Protein AF-A0A960G4D5-F1 (afdb_monomer_lite)

Structure (mmCIF, N/CA/C/O backbone):
data_AF-A0A960G4D5-F1
#
_entry.id   AF-A0A960G4D5-F1
#
loop_
_atom_site.group_PDB
_atom_site.id
_atom_site.type_symbol
_atom_site.label_atom_id
_atom_site.label_alt_id
_atom_site.label_comp_id
_atom_site.label_asym_id
_atom_site.label_entity_id
_atom_site.label_seq_id
_atom_site.pdbx_PDB_ins_code
_atom_site.Cartn_x
_atom_site.Cartn_y
_atom_site.Cartn_z
_atom_site.occupancy
_atom_site.B_iso_or_equiv
_atom_site.auth_seq_id
_atom_site.auth_comp_id
_atom_site.auth_asym_id
_atom_site.auth_atom_id
_atom_site.pdbx_PDB_model_num
ATOM 1 N N . PRO A 1 1 ? -50.491 -0.238 49.426 1.00 76.44 1 PRO A N 1
ATOM 2 C CA . PRO A 1 1 ? -50.002 1.082 48.944 1.00 76.44 1 PRO A CA 1
ATOM 3 C C . PRO A 1 1 ? -48.493 1.309 49.168 1.00 76.44 1 PRO A C 1
ATOM 5 O O . PRO A 1 1 ? -47.810 1.663 48.215 1.00 76.44 1 PRO A O 1
ATOM 8 N N . TRP A 1 2 ? -47.947 1.053 50.366 1.00 86.88 2 TRP A N 1
ATOM 9 C CA . TRP A 1 2 ? -46.533 1.333 50.686 1.00 86.88 2 TRP A CA 1
ATOM 10 C C . TRP A 1 2 ? -45.512 0.560 49.831 1.00 86.88 2 TRP A C 1
ATOM 12 O O . TRP A 1 2 ? -44.554 1.147 49.342 1.00 86.88 2 TRP A O 1
ATOM 22 N N . ALA A 1 3 ? -45.774 -0.721 49.548 1.00 84.50 3 ALA A N 1
ATOM 23 C CA . ALA A 1 3 ? -44.908 -1.553 48.702 1.00 84.50 3 ALA A CA 1
ATOM 24 C C . ALA A 1 3 ? -44.747 -1.026 47.260 1.00 84.50 3 ALA A C 1
ATOM 26 O O . ALA A 1 3 ? -43.713 -1.223 46.628 1.00 84.50 3 ALA A O 1
ATOM 27 N N . VAL A 1 4 ? -45.767 -0.345 46.727 1.00 89.19 4 VAL A N 1
ATOM 28 C CA . VAL A 1 4 ? -45.716 0.249 45.380 1.00 89.19 4 VAL A CA 1
ATOM 29 C C . VAL A 1 4 ? -44.836 1.499 45.386 1.00 89.19 4 VAL A C 1
ATOM 31 O O . VAL A 1 4 ? -44.035 1.686 44.474 1.00 89.19 4 VAL A O 1
ATOM 34 N N . VAL A 1 5 ? -44.943 2.320 46.436 1.00 89.00 5 VAL A N 1
ATOM 35 C CA . VAL A 1 5 ? -44.135 3.536 46.608 1.00 89.00 5 VAL A CA 1
ATOM 36 C C . VAL A 1 5 ? -42.659 3.178 46.753 1.00 89.00 5 VAL A C 1
ATOM 38 O O . VAL A 1 5 ? -41.827 3.715 46.025 1.00 89.00 5 VAL A O 1
ATOM 41 N N . THR A 1 6 ? -42.326 2.215 47.614 1.00 94.44 6 THR A N 1
ATOM 42 C CA . THR A 1 6 ? -40.935 1.777 47.800 1.00 94.44 6 THR A CA 1
ATOM 43 C C . THR A 1 6 ? -40.352 1.179 46.522 1.00 94.44 6 THR A C 1
ATOM 45 O O . THR A 1 6 ? -39.210 1.476 46.171 1.00 94.44 6 THR A O 1
ATOM 48 N N . ARG A 1 7 ? -41.144 0.413 45.760 1.00 94.44 7 ARG A N 1
ATOM 49 C CA . ARG A 1 7 ? -40.707 -0.130 44.469 1.00 94.44 7 ARG A CA 1
ATOM 50 C C . ARG A 1 7 ? -40.474 0.956 43.418 1.00 94.44 7 ARG A C 1
ATOM 52 O O . ARG A 1 7 ? -39.486 0.885 42.692 1.00 94.44 7 ARG A O 1
ATOM 59 N N . ALA A 1 8 ? -41.356 1.949 43.325 1.00 92.12 8 ALA A N 1
ATOM 60 C CA . ALA A 1 8 ? -41.212 3.052 42.375 1.00 92.12 8 ALA A CA 1
ATOM 61 C C . ALA A 1 8 ? -39.963 3.903 42.665 1.00 92.12 8 ALA A C 1
ATOM 63 O O . ALA A 1 8 ? -39.239 4.276 41.737 1.00 92.12 8 ALA A O 1
ATOM 64 N N . VAL A 1 9 ? -39.675 4.151 43.948 1.00 95.31 9 VAL A N 1
ATOM 65 C CA . VAL A 1 9 ? -38.452 4.838 44.389 1.00 95.31 9 VAL A CA 1
ATOM 66 C C . VAL A 1 9 ? -37.218 4.005 44.049 1.00 95.31 9 VAL A C 1
ATOM 68 O O . VAL A 1 9 ? -36.304 4.519 43.410 1.00 95.31 9 VAL A O 1
ATOM 71 N N . GLN A 1 10 ? -37.221 2.707 44.368 1.00 94.75 10 GLN A N 1
ATOM 72 C CA . GLN A 1 10 ? -36.112 1.804 44.049 1.00 94.75 10 GLN A CA 1
ATOM 73 C C . GLN A 1 10 ? -35.779 1.811 42.549 1.00 94.75 10 GLN A C 1
ATOM 75 O O . GLN A 1 10 ? -34.622 1.960 42.170 1.00 94.75 10 GLN A O 1
ATOM 80 N N . VAL A 1 11 ? -36.787 1.681 41.680 1.00 92.06 11 VAL A N 1
ATOM 81 C CA . VAL A 1 11 ? -36.590 1.693 40.218 1.00 92.06 11 VAL A CA 1
ATOM 82 C C . VAL A 1 11 ? -36.046 3.038 39.734 1.00 92.06 11 VAL A C 1
ATOM 84 O O . VAL A 1 11 ? -35.269 3.082 38.781 1.00 92.06 11 VAL A O 1
ATOM 87 N N . SER A 1 12 ? -36.443 4.133 40.381 1.00 93.62 12 SER A N 1
ATOM 88 C CA . SER A 1 12 ? -35.965 5.467 40.021 1.00 93.62 12 SER A CA 1
ATOM 89 C C . SER A 1 12 ? -34.501 5.668 40.401 1.00 93.62 12 SER A C 1
ATOM 91 O O . SER A 1 12 ? -33.747 6.129 39.551 1.00 93.62 12 SER A O 1
ATOM 93 N N . LEU A 1 13 ? -34.088 5.227 41.594 1.00 95.25 13 LEU A N 1
ATOM 94 C CA . LEU A 1 13 ? -32.690 5.281 42.040 1.00 95.25 13 LEU A CA 1
ATOM 95 C C . LEU A 1 13 ? -31.769 4.439 41.148 1.00 95.25 13 LEU A C 1
ATOM 97 O O . LEU A 1 13 ? -30.726 4.916 40.718 1.00 95.25 13 LEU A O 1
ATOM 101 N N . VAL A 1 14 ? -32.194 3.226 40.778 1.00 93.25 14 VAL A N 1
ATOM 102 C CA . VAL A 1 14 ? -31.430 2.370 39.849 1.00 93.25 14 VAL A CA 1
ATOM 103 C C . VAL A 1 14 ? -31.259 3.040 38.481 1.00 93.25 14 VAL A C 1
ATOM 105 O O . VAL A 1 14 ? -30.200 2.948 37.864 1.00 93.25 14 VAL A O 1
ATOM 108 N N . ALA A 1 15 ? -32.293 3.725 37.985 1.00 92.44 15 ALA A N 1
ATOM 109 C CA . ALA A 1 15 ? -32.204 4.451 36.721 1.00 92.44 15 ALA A CA 1
ATOM 110 C C . ALA A 1 15 ? -31.298 5.689 36.811 1.00 92.44 15 ALA A C 1
ATOM 112 O O . ALA A 1 15 ? -30.684 6.053 35.813 1.00 92.44 15 ALA A O 1
ATOM 113 N N . GLU A 1 16 ? -31.232 6.337 37.972 1.00 94.69 16 GLU A N 1
ATOM 114 C CA . GLU A 1 16 ? -30.384 7.503 38.221 1.00 94.69 16 GLU A CA 1
ATOM 115 C C . GLU A 1 16 ? -28.904 7.122 38.301 1.00 94.69 16 GLU A C 1
ATOM 117 O O . GLU A 1 16 ? -28.088 7.701 37.587 1.00 94.69 16 GLU A O 1
ATOM 122 N N . GLU A 1 17 ? -28.574 6.076 39.059 1.00 93.44 17 GLU A N 1
ATOM 123 C CA . GLU A 1 17 ? -27.217 5.523 39.127 1.00 93.44 17 GLU A CA 1
ATOM 124 C C . GLU A 1 17 ? -26.730 5.083 37.740 1.00 93.44 17 GLU A C 1
ATOM 126 O O . GLU A 1 17 ? -25.629 5.428 37.307 1.00 93.44 17 GLU A O 1
ATOM 131 N N . ARG A 1 18 ? -27.598 4.411 36.974 1.00 93.94 18 ARG A N 1
ATOM 132 C CA . ARG A 1 18 ? -27.278 3.989 35.608 1.00 93.94 18 ARG A CA 1
ATOM 133 C C . ARG A 1 18 ? -27.120 5.163 34.642 1.00 93.94 18 ARG A C 1
ATOM 135 O O . ARG A 1 18 ? -26.306 5.096 33.726 1.00 93.94 18 ARG A O 1
ATOM 142 N N . ALA A 1 19 ? -27.892 6.232 34.819 1.00 93.62 19 ALA A N 1
ATOM 143 C CA . ALA A 1 19 ? -27.770 7.444 34.015 1.00 93.62 19 ALA A CA 1
ATOM 144 C C . ALA A 1 19 ? -26.435 8.152 34.260 1.00 93.62 19 ALA A C 1
ATOM 146 O O . ALA A 1 19 ? -25.792 8.567 33.294 1.00 93.62 19 ALA A O 1
ATOM 147 N N . ALA A 1 20 ? -26.000 8.218 35.522 1.00 92.50 20 ALA A N 1
ATOM 148 C CA . ALA A 1 20 ? -24.695 8.745 35.899 1.00 92.50 20 ALA A CA 1
ATOM 149 C C . ALA A 1 20 ? -23.557 7.911 35.291 1.00 92.50 20 ALA A C 1
ATOM 151 O O . ALA A 1 20 ? -22.671 8.475 34.654 1.00 92.50 20 ALA A O 1
ATOM 152 N N . GLY A 1 21 ? -23.629 6.578 35.396 1.00 91.56 21 GLY A N 1
ATOM 153 C CA . GLY A 1 21 ? -22.640 5.677 34.796 1.00 91.56 21 GLY A CA 1
ATOM 154 C C . GLY A 1 21 ? -22.556 5.800 33.273 1.00 91.56 21 GLY A C 1
ATOM 155 O O . GLY A 1 21 ? -21.472 5.829 32.707 1.00 91.56 21 GLY A O 1
ATOM 156 N N . LEU A 1 22 ? -23.689 5.941 32.585 1.00 92.50 22 LEU A N 1
ATOM 157 C CA . LEU A 1 22 ? -23.743 6.052 31.121 1.00 92.50 22 LEU A CA 1
ATOM 158 C C . LEU A 1 22 ? -23.575 7.486 30.587 1.00 92.50 22 LEU A C 1
ATOM 160 O O . LEU A 1 22 ? -23.642 7.680 29.373 1.00 92.50 22 LEU A O 1
ATOM 164 N N . LEU A 1 23 ? -23.416 8.484 31.466 1.00 93.25 23 LEU A N 1
ATOM 165 C CA . LEU A 1 23 ? -23.382 9.914 31.127 1.00 93.25 23 LEU A CA 1
ATOM 166 C C . LEU A 1 23 ? -24.563 10.355 30.241 1.00 93.25 23 LEU A C 1
ATOM 168 O O . LEU A 1 23 ? -24.404 11.099 29.272 1.00 93.25 23 LEU A O 1
ATOM 172 N N . CYS A 1 24 ? -25.768 9.878 30.556 1.00 92.81 24 CYS A N 1
ATOM 173 C CA . CYS A 1 24 ? -26.981 10.189 29.799 1.00 92.81 24 CYS A CA 1
ATOM 174 C C . CYS A 1 24 ? -28.143 10.600 30.712 1.00 92.81 24 CYS A C 1
ATOM 176 O O . CYS A 1 24 ? -28.021 10.649 31.932 1.00 92.81 24 CYS A O 1
ATOM 178 N N . SER A 1 25 ? -29.296 10.924 30.121 1.00 94.81 25 SER A N 1
ATOM 179 C CA . SER A 1 25 ? -30.490 11.272 30.898 1.00 94.81 25 SER A CA 1
ATOM 180 C C . SER A 1 25 ? -31.120 10.047 31.576 1.00 94.81 25 SER A C 1
ATOM 182 O O . SER A 1 25 ? -31.092 8.933 31.047 1.00 94.81 25 SER A O 1
ATOM 184 N N . THR A 1 26 ? -31.799 10.254 32.707 1.00 93.94 26 THR A N 1
ATOM 185 C CA . THR A 1 26 ? -32.527 9.188 33.427 1.00 93.94 26 THR A CA 1
ATOM 186 C C . THR A 1 26 ? -33.608 8.521 32.572 1.00 93.94 26 THR A C 1
ATOM 188 O O . THR A 1 26 ? -33.825 7.313 32.664 1.00 93.94 26 THR A O 1
ATOM 191 N N . ALA A 1 27 ? -34.256 9.275 31.679 1.00 92.19 27 ALA A N 1
ATOM 192 C CA . ALA A 1 27 ? -35.225 8.744 30.722 1.00 92.19 27 ALA A CA 1
ATOM 193 C C . ALA A 1 27 ? -34.576 7.795 29.697 1.00 92.19 27 ALA A C 1
ATOM 195 O O . ALA A 1 27 ? -35.172 6.788 29.313 1.00 92.19 27 ALA A O 1
ATOM 196 N N . GLN A 1 28 ? -33.346 8.089 29.275 1.00 90.69 28 GLN A N 1
ATOM 197 C CA . GLN A 1 28 ? -32.584 7.261 28.343 1.00 90.69 28 GLN A CA 1
ATOM 198 C C . GLN A 1 28 ? -32.004 6.014 29.022 1.00 90.69 28 GLN A C 1
ATOM 200 O O . GLN A 1 28 ? -32.039 4.932 28.434 1.00 90.69 28 GLN A O 1
ATOM 205 N N . ALA A 1 29 ? -31.567 6.118 30.278 1.00 92.19 29 ALA A N 1
ATOM 206 C CA . ALA A 1 29 ? -31.080 4.982 31.066 1.00 92.19 29 ALA A CA 1
ATOM 207 C C . ALA A 1 29 ? -32.156 3.906 31.315 1.00 92.19 29 ALA A C 1
ATOM 209 O O . ALA A 1 29 ? -31.841 2.729 31.478 1.00 92.19 29 ALA A O 1
ATOM 210 N N . ARG A 1 30 ? -33.444 4.282 31.283 1.00 90.56 30 ARG A N 1
ATOM 211 C CA . ARG A 1 30 ? -34.577 3.345 31.413 1.00 90.56 30 ARG A CA 1
ATOM 212 C C . ARG A 1 30 ? -34.843 2.512 30.155 1.00 90.56 30 ARG A C 1
ATOM 214 O O . ARG A 1 30 ? -35.588 1.532 30.232 1.00 90.56 30 ARG A O 1
ATOM 221 N N . ARG A 1 31 ? -34.284 2.882 28.997 1.00 92.00 31 ARG A N 1
ATOM 222 C CA . ARG A 1 31 ? -34.522 2.170 27.733 1.00 92.00 31 ARG A CA 1
ATOM 223 C C . ARG A 1 31 ? -33.812 0.820 27.727 1.00 92.00 31 ARG A C 1
ATOM 225 O O . ARG A 1 31 ? -32.702 0.672 28.227 1.00 92.00 31 ARG A O 1
ATOM 232 N N . ARG A 1 32 ? -34.450 -0.174 27.104 1.00 87.12 32 ARG A N 1
ATOM 233 C CA . ARG A 1 32 ? -33.889 -1.528 26.980 1.00 87.12 32 ARG A CA 1
ATOM 234 C C . ARG A 1 32 ? -32.581 -1.537 26.181 1.00 87.12 32 ARG A C 1
ATOM 236 O O . ARG A 1 32 ? -31.676 -2.275 26.535 1.00 87.12 32 ARG A O 1
ATOM 243 N N . GLU A 1 33 ? -32.475 -0.669 25.179 1.00 88.31 33 GLU A N 1
ATOM 244 C CA . GLU A 1 33 ? -31.291 -0.488 24.321 1.00 88.31 33 GLU A CA 1
ATOM 245 C C . GLU A 1 33 ? -30.019 -0.111 25.093 1.00 88.31 33 GLU A C 1
ATOM 247 O O . GLU A 1 33 ? -28.909 -0.346 24.628 1.00 88.31 33 GLU A O 1
ATOM 252 N N . THR A 1 34 ? -30.167 0.513 26.260 1.00 84.62 34 THR A N 1
ATOM 253 C CA . THR A 1 34 ? -29.053 1.003 27.078 1.00 84.62 34 THR A CA 1
ATOM 254 C C . THR A 1 34 ? -28.656 0.013 28.171 1.00 84.62 34 THR A C 1
ATOM 256 O O . THR A 1 34 ? -27.657 0.238 28.848 1.00 84.62 34 THR A O 1
ATOM 259 N N . ARG A 1 35 ? -29.406 -1.086 28.351 1.00 81.94 35 ARG A N 1
ATOM 260 C CA . ARG A 1 35 ? -29.133 -2.074 29.407 1.00 81.94 35 ARG A CA 1
ATOM 261 C C . ARG A 1 35 ? -27.774 -2.740 29.244 1.00 81.94 35 ARG A C 1
ATOM 263 O O . ARG A 1 35 ? -27.050 -2.821 30.231 1.00 81.94 35 ARG A O 1
ATOM 270 N N . ASP A 1 36 ? -27.419 -3.113 28.019 1.00 87.31 36 ASP A N 1
ATOM 271 C CA . ASP A 1 36 ? -26.209 -3.891 27.729 1.00 87.31 36 ASP A CA 1
ATOM 272 C C . ASP A 1 36 ? -24.962 -3.012 27.513 1.00 87.31 36 ASP A C 1
ATOM 274 O O . ASP A 1 36 ? -23.883 -3.519 27.221 1.00 87.31 36 ASP A O 1
ATOM 278 N N . ARG A 1 37 ? -25.081 -1.683 27.649 1.00 85.12 37 ARG A N 1
ATOM 279 C CA . ARG A 1 37 ? -23.943 -0.761 27.515 1.00 85.12 37 ARG A CA 1
ATOM 280 C C . ARG A 1 37 ? -23.131 -0.710 28.808 1.00 85.12 37 ARG A C 1
ATOM 282 O O . ARG A 1 37 ? -23.695 -0.708 29.897 1.00 85.12 37 ARG A O 1
ATOM 289 N N . HIS A 1 38 ? -21.811 -0.640 28.697 1.00 85.44 38 HIS A N 1
ATOM 290 C CA . HIS A 1 38 ? -20.944 -0.420 29.853 1.00 85.44 38 HIS A CA 1
ATOM 291 C C . HIS A 1 38 ? -20.953 1.049 30.276 1.00 85.44 38 HIS A C 1
ATOM 293 O O . HIS A 1 38 ? -21.168 1.933 29.446 1.00 85.44 38 HIS A O 1
ATOM 299 N N . ASP A 1 39 ? -20.727 1.291 31.567 1.00 88.31 39 ASP A N 1
ATOM 300 C CA . ASP A 1 39 ? -20.586 2.646 32.092 1.00 88.31 39 ASP A CA 1
ATOM 301 C C . ASP A 1 39 ? -19.381 3.337 31.442 1.00 88.31 39 ASP A C 1
ATOM 303 O O . ASP A 1 39 ? -18.346 2.715 31.177 1.00 88.31 39 ASP A O 1
ATOM 307 N N . ALA A 1 40 ? -19.527 4.628 31.171 1.00 85.62 40 ALA A N 1
ATOM 308 C CA . ALA A 1 40 ? -18.467 5.457 30.644 1.00 85.62 40 ALA A CA 1
ATOM 309 C C . ALA A 1 40 ? -17.403 5.661 31.726 1.00 85.62 40 ALA A C 1
ATOM 311 O O . ALA A 1 40 ? -17.687 6.133 32.825 1.00 85.62 40 ALA A O 1
ATOM 312 N N . ARG A 1 41 ? -16.162 5.313 31.394 1.00 78.38 41 ARG A N 1
ATOM 313 C CA . ARG A 1 41 ? -14.986 5.538 32.237 1.00 78.38 41 ARG A CA 1
ATOM 314 C C . ARG A 1 41 ? -13.939 6.297 31.449 1.00 78.38 41 ARG A C 1
ATOM 316 O O . ARG A 1 41 ? -13.876 6.178 30.222 1.00 78.38 41 ARG A O 1
ATOM 323 N N . ARG A 1 42 ? -13.136 7.106 32.134 1.00 76.50 42 ARG A N 1
ATOM 324 C CA . ARG A 1 42 ? -12.132 7.945 31.473 1.00 76.50 42 ARG A CA 1
ATOM 325 C C . ARG A 1 42 ? -10.862 7.129 31.246 1.00 76.50 42 ARG A C 1
ATOM 327 O O . ARG A 1 42 ? -10.438 6.401 32.132 1.00 76.50 42 ARG A O 1
ATOM 334 N N . PHE A 1 43 ? -10.212 7.286 30.092 1.00 68.62 43 PHE A N 1
ATOM 335 C CA . PHE A 1 43 ? -8.966 6.557 29.800 1.00 68.62 43 PHE A CA 1
ATOM 336 C C . PHE A 1 43 ? -7.862 6.816 30.834 1.00 68.62 43 PHE A C 1
ATOM 338 O O . PHE A 1 43 ? -7.096 5.919 31.146 1.00 68.62 43 PHE A O 1
ATOM 345 N N . SER A 1 44 ? -7.829 8.017 31.416 1.00 68.50 44 SER A N 1
ATOM 346 C CA . SER A 1 44 ? -6.851 8.416 32.432 1.00 68.50 44 SER A CA 1
ATOM 347 C C . SER A 1 44 ? -7.098 7.838 33.831 1.00 68.50 44 SER A C 1
ATOM 349 O O . SER A 1 44 ? -6.324 8.130 34.733 1.00 68.50 44 SER A O 1
ATOM 351 N N . GLU A 1 45 ? -8.207 7.127 34.063 1.00 74.00 45 GLU A N 1
ATOM 352 C CA . GLU A 1 45 ? -8.490 6.495 35.366 1.00 74.00 45 GLU A CA 1
ATOM 353 C C . GLU A 1 45 ? -7.729 5.179 35.556 1.00 74.00 45 GLU A C 1
ATOM 355 O O . GLU A 1 45 ? -7.651 4.679 36.676 1.00 74.00 45 GLU A O 1
ATOM 360 N N . TYR A 1 46 ? -7.162 4.629 34.481 1.00 67.88 46 TYR A N 1
ATOM 361 C CA . TYR A 1 46 ? -6.351 3.421 34.522 1.00 67.88 46 TYR A CA 1
ATOM 362 C C . TYR A 1 46 ? -4.868 3.769 34.429 1.00 67.88 46 TYR A C 1
ATOM 364 O O . TYR A 1 46 ? -4.468 4.657 33.680 1.00 67.88 46 TYR A O 1
ATOM 372 N N . GLU A 1 47 ? -4.057 3.034 35.185 1.00 71.38 47 GLU A N 1
ATOM 373 C CA . GLU A 1 47 ? -2.594 3.054 35.065 1.00 71.38 47 GLU A CA 1
ATOM 374 C C . GLU A 1 47 ? -2.120 2.229 33.851 1.00 71.38 47 GLU A C 1
ATOM 376 O O . GLU A 1 47 ? -1.034 2.443 33.326 1.00 71.38 47 GLU A O 1
ATOM 381 N N . THR A 1 48 ? -2.967 1.308 33.379 1.00 71.12 48 THR A N 1
ATOM 382 C CA . THR A 1 48 ? -2.725 0.408 32.247 1.00 71.12 48 THR A CA 1
ATOM 383 C C . THR A 1 48 ? -3.114 1.052 30.913 1.00 71.12 48 THR A C 1
ATOM 385 O O . THR A 1 48 ? -4.157 1.704 30.818 1.00 71.12 48 THR A O 1
ATOM 388 N N . ASP A 1 49 ? -2.313 0.822 29.870 1.00 69.00 49 ASP A N 1
ATOM 389 C CA . ASP A 1 49 ? -2.575 1.324 28.518 1.00 69.00 49 ASP A CA 1
ATOM 390 C C . ASP A 1 49 ? -3.903 0.779 27.942 1.00 69.00 49 ASP A C 1
ATOM 392 O O . ASP A 1 49 ? -4.326 -0.355 28.194 1.00 69.00 49 ASP A O 1
ATOM 396 N N . VAL A 1 50 ? -4.577 1.599 27.133 1.00 69.50 50 VAL A N 1
ATOM 397 C CA . VAL A 1 50 ? -5.901 1.347 26.541 1.00 69.50 50 VAL A CA 1
ATOM 398 C C . VAL A 1 50 ? -5.906 0.077 25.687 1.00 69.50 50 VAL A C 1
ATOM 400 O O . VAL A 1 50 ? -6.911 -0.639 25.642 1.00 69.50 50 VAL A O 1
ATOM 403 N N . VAL A 1 51 ? -4.779 -0.225 25.039 1.00 70.62 51 VAL A N 1
ATOM 404 C CA . VAL A 1 51 ? -4.593 -1.434 24.222 1.00 70.62 51 VAL A CA 1
ATOM 405 C C . VAL A 1 51 ? -4.641 -2.724 25.044 1.00 70.62 51 VAL A C 1
ATOM 407 O O . VAL A 1 51 ? -5.097 -3.752 24.543 1.00 70.62 51 VAL A O 1
ATOM 410 N N . GLU A 1 52 ? -4.252 -2.696 26.318 1.00 73.44 52 GLU A N 1
ATOM 411 C CA . GLU A 1 52 ? -4.256 -3.889 27.173 1.00 73.44 52 GLU A CA 1
ATOM 412 C C . GLU A 1 52 ? -5.627 -4.146 27.819 1.00 73.44 52 GLU A C 1
ATOM 414 O O . GLU A 1 52 ? -5.993 -5.305 28.064 1.00 73.44 52 GLU A O 1
ATOM 419 N N .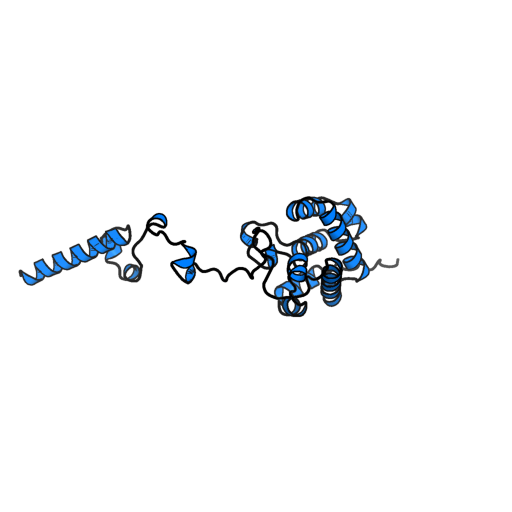 PHE A 1 53 ? -6.408 -3.078 28.023 1.00 72.00 53 PHE A N 1
ATOM 420 C CA . PHE A 1 53 ? -7.667 -3.068 28.773 1.00 72.00 53 PHE A CA 1
ATOM 421 C C . PHE A 1 53 ? -8.756 -3.986 28.199 1.00 72.00 53 PHE A C 1
ATOM 423 O O . PHE A 1 53 ? -9.422 -4.701 28.948 1.00 72.00 53 PHE A O 1
ATOM 430 N N . HIS A 1 54 ? -8.968 -3.979 26.878 1.00 72.00 54 HIS A N 1
ATOM 431 C CA . HIS A 1 54 ? -10.021 -4.782 26.254 1.00 72.00 54 HIS A CA 1
ATOM 432 C C . HIS A 1 54 ? -9.512 -5.479 24.991 1.00 72.00 54 HIS A C 1
ATOM 434 O O . HIS A 1 54 ? -8.856 -4.840 24.170 1.00 72.00 54 HIS A O 1
ATOM 440 N N . PRO A 1 55 ? -9.862 -6.758 24.761 1.00 74.00 55 PRO A N 1
ATOM 441 C CA . PRO A 1 55 ? -9.400 -7.504 23.591 1.00 74.00 55 PRO A CA 1
ATOM 442 C C . PRO A 1 55 ? -9.776 -6.858 22.250 1.00 74.00 55 PRO A C 1
ATOM 444 O O . PRO A 1 55 ? -9.070 -7.059 21.276 1.00 74.00 55 PRO A O 1
ATOM 447 N N . VAL A 1 56 ? -10.840 -6.049 22.190 1.00 75.00 56 VAL A N 1
ATOM 448 C CA . VAL A 1 56 ? -11.209 -5.287 20.972 1.00 75.00 56 VAL A CA 1
ATOM 449 C C . VAL A 1 56 ? -10.221 -4.155 20.662 1.00 75.00 56 VAL A C 1
ATOM 451 O O . VAL A 1 56 ? -10.080 -3.784 19.503 1.00 75.00 56 VAL A O 1
ATOM 454 N N . PHE A 1 57 ? -9.532 -3.611 21.670 1.00 67.62 57 PHE A N 1
ATOM 455 C CA . PHE A 1 57 ? -8.486 -2.601 21.472 1.00 67.62 57 PHE A CA 1
ATOM 456 C C . PHE A 1 57 ? -7.120 -3.217 21.174 1.00 67.62 57 PHE A C 1
ATOM 458 O O . PHE A 1 57 ? -6.217 -2.505 20.745 1.00 67.62 57 PHE A O 1
ATOM 465 N N . ARG A 1 58 ? -6.970 -4.535 21.350 1.00 75.31 58 ARG A N 1
ATOM 466 C CA . ARG A 1 58 ? -5.771 -5.248 20.923 1.00 75.31 58 ARG A CA 1
ATOM 467 C C . ARG A 1 58 ? -5.798 -5.344 19.409 1.00 75.31 58 ARG A C 1
ATOM 469 O O . ARG A 1 58 ? -6.459 -6.204 18.831 1.00 75.31 58 ARG A O 1
ATOM 476 N N . THR A 1 59 ? -5.066 -4.460 18.752 1.00 64.69 59 THR A N 1
ATOM 477 C CA . THR A 1 59 ? -4.614 -4.737 17.393 1.00 64.69 59 THR A CA 1
ATOM 478 C C . THR A 1 59 ? -3.718 -5.967 17.459 1.00 64.69 59 THR A C 1
ATOM 480 O O . THR A 1 59 ? -2.920 -6.084 18.391 1.00 64.69 59 THR A O 1
ATOM 483 N N . ALA A 1 60 ? -3.853 -6.895 16.505 1.00 61.50 60 ALA A N 1
ATOM 484 C CA . ALA A 1 60 ? -2.846 -7.939 16.341 1.00 61.50 60 ALA A CA 1
ATOM 485 C C . ALA A 1 60 ? -1.483 -7.244 16.345 1.00 61.50 60 ALA A C 1
ATOM 487 O O . ALA A 1 60 ? -1.333 -6.246 15.631 1.00 61.50 60 ALA A O 1
ATOM 488 N N . ALA A 1 61 ? -0.568 -7.695 17.211 1.00 54.78 61 ALA A N 1
ATOM 489 C CA . ALA A 1 61 ? 0.782 -7.157 17.254 1.00 54.78 61 ALA A CA 1
ATOM 490 C C . ALA A 1 61 ? 1.258 -7.061 15.805 1.00 54.78 61 ALA A C 1
ATOM 492 O O . ALA A 1 61 ? 1.179 -8.050 15.065 1.00 54.78 61 ALA A O 1
ATOM 493 N N . ALA A 1 62 ? 1.617 -5.848 15.368 1.00 52.09 62 ALA A N 1
ATOM 494 C CA . ALA A 1 62 ? 2.303 -5.709 14.097 1.00 52.09 62 ALA A CA 1
ATOM 495 C C . ALA A 1 62 ? 3.460 -6.711 14.162 1.00 52.09 62 ALA A C 1
ATOM 497 O O . ALA A 1 62 ? 4.124 -6.740 15.199 1.00 52.09 62 ALA A O 1
ATOM 498 N N . PRO A 1 63 ? 3.623 -7.593 13.160 1.00 46.88 63 PRO A N 1
ATOM 499 C CA . PRO A 1 63 ? 4.644 -8.625 13.235 1.00 46.88 63 PRO A CA 1
ATOM 500 C C . PRO A 1 63 ? 5.964 -7.950 13.600 1.00 46.88 63 PRO A C 1
ATOM 502 O O . PRO A 1 63 ? 6.307 -6.920 13.012 1.00 46.88 63 PRO A O 1
ATOM 505 N N . ASP A 1 64 ? 6.603 -8.471 14.649 1.00 46.03 64 ASP A N 1
ATOM 506 C CA . ASP A 1 64 ? 7.794 -7.894 15.260 1.00 46.03 64 ASP A CA 1
ATOM 507 C C . ASP A 1 64 ? 8.789 -7.503 14.157 1.00 46.03 64 ASP A C 1
ATOM 509 O O . ASP A 1 64 ? 9.232 -8.346 13.376 1.00 46.03 64 ASP A O 1
ATOM 513 N N . GLY A 1 65 ? 9.072 -6.202 14.038 1.00 51.97 65 GLY A N 1
ATOM 514 C CA . GLY A 1 65 ? 9.970 -5.664 13.009 1.00 51.97 65 GLY A CA 1
ATOM 515 C C . GLY A 1 65 ? 9.430 -4.501 12.180 1.00 51.97 65 GLY A C 1
ATOM 516 O O . GLY A 1 65 ? 10.097 -4.093 11.231 1.00 51.97 65 GLY A O 1
ATOM 517 N N . ILE A 1 66 ? 8.247 -3.966 12.501 1.00 53.84 66 ILE A N 1
ATOM 518 C CA . ILE A 1 66 ? 7.644 -2.886 11.707 1.00 53.84 66 ILE A CA 1
ATOM 519 C C . ILE A 1 66 ? 7.347 -1.585 12.498 1.00 53.84 66 ILE A C 1
ATOM 521 O O . ILE A 1 66 ? 6.752 -0.633 11.991 1.00 53.84 66 ILE A O 1
ATOM 525 N N . GLY A 1 67 ? 7.793 -1.501 13.750 1.00 44.69 67 GLY A N 1
ATOM 526 C CA . GLY A 1 67 ? 7.860 -0.229 14.474 1.00 44.69 67 GLY A CA 1
ATOM 527 C C . GLY A 1 67 ? 9.120 0.556 14.100 1.00 44.69 67 GLY A C 1
ATOM 528 O O . GLY A 1 67 ? 10.145 -0.045 13.803 1.00 44.69 67 GLY A O 1
ATOM 529 N N . ASP A 1 68 ? 9.064 1.889 14.180 1.00 52.38 68 ASP A N 1
ATOM 530 C CA . ASP A 1 68 ? 10.238 2.789 14.162 1.00 52.38 68 ASP A CA 1
ATOM 531 C C . ASP A 1 68 ? 11.131 2.624 15.424 1.00 52.38 68 ASP A C 1
ATOM 533 O O . ASP A 1 68 ? 11.979 3.474 15.702 1.00 52.38 68 ASP A O 1
ATOM 537 N N . ASP A 1 69 ? 10.939 1.558 16.206 1.00 46.38 69 ASP A N 1
ATOM 538 C CA . ASP A 1 69 ? 11.806 1.220 17.327 1.00 46.38 69 ASP A CA 1
ATOM 539 C C . ASP A 1 69 ? 13.092 0.596 16.786 1.00 46.38 69 ASP A C 1
ATOM 541 O O . ASP A 1 69 ? 13.068 -0.275 15.912 1.00 46.38 69 ASP A O 1
ATOM 545 N N . GLU A 1 70 ? 14.225 1.092 17.290 1.00 45.31 70 GLU A N 1
ATOM 546 C CA . GLU A 1 70 ? 15.562 0.570 17.015 1.00 45.31 70 GLU A CA 1
ATOM 547 C C . GLU A 1 70 ? 15.559 -0.961 16.940 1.00 45.31 70 GLU A C 1
ATOM 549 O O . GLU A 1 70 ? 14.907 -1.609 17.764 1.00 45.31 70 GLU A O 1
ATOM 554 N N . PRO A 1 71 ? 16.295 -1.563 15.988 1.00 40.78 71 PRO A N 1
ATOM 555 C CA . PRO A 1 71 ? 16.281 -3.001 15.824 1.00 40.78 71 PRO A CA 1
ATOM 556 C C . PRO A 1 71 ? 16.825 -3.641 17.101 1.00 40.78 71 PRO A C 1
ATOM 558 O O . PRO A 1 71 ? 18.034 -3.659 17.342 1.00 40.78 71 PRO A O 1
ATOM 561 N N . ALA A 1 72 ? 15.921 -4.191 17.910 1.00 39.66 72 ALA A N 1
ATOM 562 C CA . ALA A 1 72 ? 16.257 -5.188 18.902 1.00 39.66 72 ALA A CA 1
ATOM 563 C C . ALA A 1 72 ? 16.778 -6.400 18.125 1.00 39.66 72 ALA A C 1
ATOM 565 O O . ALA A 1 72 ? 16.027 -7.226 17.605 1.00 39.66 72 ALA A O 1
ATOM 566 N N . ALA A 1 73 ? 18.098 -6.441 17.973 1.00 47.25 73 ALA A N 1
ATOM 567 C CA . ALA A 1 73 ? 18.818 -7.625 17.565 1.00 47.25 73 ALA A CA 1
ATOM 568 C C . ALA A 1 73 ? 18.548 -8.714 18.610 1.00 47.25 73 ALA A C 1
ATOM 570 O O . ALA A 1 73 ? 19.106 -8.666 19.700 1.00 47.25 73 ALA A O 1
ATOM 571 N N . ASP A 1 74 ? 17.607 -9.607 18.301 1.00 42.97 74 ASP A N 1
ATOM 572 C CA . ASP A 1 74 ? 17.688 -11.064 18.481 1.00 42.97 74 ASP A CA 1
ATOM 573 C C . ASP A 1 74 ? 16.319 -11.681 18.797 1.00 42.97 74 ASP A C 1
ATOM 575 O O . ASP A 1 74 ? 15.831 -11.586 19.919 1.00 42.97 74 ASP A O 1
ATOM 579 N N . ALA A 1 75 ? 15.754 -12.407 17.822 1.00 40.75 75 ALA A N 1
ATOM 580 C CA . ALA A 1 75 ? 15.104 -13.709 18.028 1.00 40.75 75 ALA A CA 1
ATOM 581 C C . ALA A 1 75 ? 14.625 -14.300 16.686 1.00 40.75 75 ALA A C 1
ATOM 583 O O . ALA A 1 75 ? 13.497 -14.088 16.254 1.00 40.75 75 ALA A O 1
ATOM 584 N N . GLY A 1 76 ? 15.483 -15.098 16.046 1.00 35.53 76 GLY A N 1
ATOM 585 C CA . GLY A 1 76 ? 15.114 -15.963 14.921 1.00 35.53 76 GLY A CA 1
ATOM 586 C C . GLY A 1 76 ? 15.935 -15.671 13.674 1.00 35.53 76 GLY A C 1
ATOM 587 O O . GLY A 1 76 ? 15.663 -14.719 12.955 1.00 35.53 76 GLY A O 1
ATOM 588 N N . GLY A 1 77 ? 16.939 -16.511 13.411 1.00 39.28 77 GLY A N 1
ATOM 589 C CA . GLY A 1 77 ? 17.841 -16.428 12.260 1.00 39.28 77 GLY A CA 1
ATOM 590 C C . GLY A 1 77 ? 17.161 -16.688 10.913 1.00 39.28 77 GLY A C 1
ATOM 591 O O . GLY A 1 77 ? 17.539 -17.609 10.192 1.00 39.28 77 GLY A O 1
ATOM 592 N N . SER A 1 78 ? 16.178 -15.868 10.549 1.00 48.91 78 SER A N 1
ATOM 593 C CA . SER A 1 78 ? 15.819 -15.656 9.157 1.00 48.91 78 SER A CA 1
ATOM 594 C C . SER A 1 78 ? 16.929 -14.799 8.566 1.00 48.91 78 SER A C 1
ATOM 596 O O . SER A 1 78 ? 17.118 -13.652 8.964 1.00 48.91 78 SER A O 1
ATOM 598 N N . ARG A 1 79 ? 17.745 -15.395 7.692 1.00 49.81 79 ARG A N 1
ATOM 599 C CA . ARG A 1 79 ? 18.812 -14.716 6.950 1.00 49.81 79 ARG A CA 1
ATOM 600 C C . ARG A 1 79 ? 18.255 -13.388 6.431 1.00 49.81 79 ARG A C 1
ATOM 602 O O . ARG A 1 79 ? 17.388 -13.427 5.559 1.00 49.81 79 ARG A O 1
ATOM 609 N N . LEU A 1 80 ? 18.706 -12.256 6.992 1.00 53.94 80 LEU A N 1
ATOM 610 C CA . LEU A 1 80 ? 18.297 -10.928 6.528 1.00 53.94 80 LEU A CA 1
ATOM 611 C C . LEU A 1 80 ? 18.475 -10.930 5.014 1.00 53.94 80 LEU A C 1
ATOM 613 O O . LEU A 1 80 ? 19.582 -11.148 4.512 1.00 53.94 80 LEU A O 1
ATOM 617 N N . THR A 1 81 ? 17.358 -10.840 4.297 1.00 69.75 81 THR A N 1
ATOM 618 C CA . THR A 1 81 ? 17.386 -10.964 2.844 1.00 69.75 81 THR A CA 1
ATOM 619 C C . THR A 1 81 ? 18.121 -9.728 2.347 1.00 69.75 81 THR A C 1
ATOM 621 O O . THR A 1 81 ? 17.796 -8.611 2.751 1.00 69.75 81 THR A O 1
ATOM 624 N N . THR A 1 82 ? 19.175 -9.913 1.552 1.00 84.69 82 THR A N 1
ATOM 625 C CA . THR A 1 82 ? 19.919 -8.761 1.032 1.00 84.69 82 THR A CA 1
ATOM 626 C C . THR A 1 82 ? 18.998 -7.928 0.142 1.00 84.69 82 THR A C 1
ATOM 628 O O . THR A 1 82 ? 18.034 -8.441 -0.427 1.00 84.69 82 THR A O 1
ATOM 631 N N . VAL A 1 83 ? 19.286 -6.632 -0.002 1.00 85.75 83 VAL A N 1
ATOM 632 C CA . VAL A 1 83 ? 18.483 -5.742 -0.859 1.00 85.75 83 VAL A CA 1
ATOM 633 C C . VAL A 1 83 ? 18.409 -6.265 -2.296 1.00 85.75 83 VAL A C 1
ATOM 635 O O . VAL A 1 83 ? 17.345 -6.197 -2.902 1.00 85.75 83 VAL A O 1
ATOM 638 N N . ALA A 1 84 ? 19.500 -6.848 -2.800 1.00 86.88 84 ALA A N 1
ATOM 639 C CA . ALA A 1 84 ? 19.538 -7.484 -4.114 1.00 86.88 84 ALA A CA 1
ATOM 640 C C . ALA A 1 84 ? 18.571 -8.675 -4.198 1.00 86.88 84 ALA A C 1
ATOM 642 O O . ALA A 1 84 ? 17.720 -8.707 -5.075 1.00 86.88 84 ALA A O 1
ATOM 643 N N . GLU A 1 85 ? 18.604 -9.593 -3.228 1.00 89.44 85 GLU A N 1
ATOM 644 C CA . GLU A 1 85 ? 17.682 -10.737 -3.214 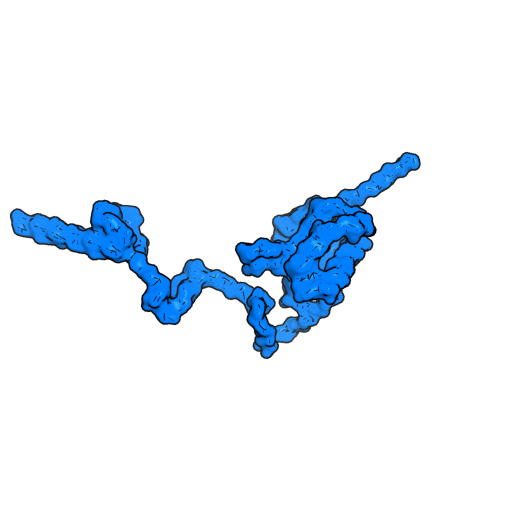1.00 89.44 85 GLU A CA 1
ATOM 645 C C . GLU A 1 85 ? 16.209 -10.313 -3.076 1.00 89.44 85 GLU A C 1
ATOM 647 O O . GLU A 1 85 ? 15.320 -10.947 -3.646 1.00 89.44 85 GLU A O 1
ATOM 652 N N . ALA A 1 86 ? 15.929 -9.251 -2.317 1.00 91.31 86 ALA A N 1
ATOM 653 C CA . ALA A 1 86 ? 14.581 -8.700 -2.197 1.00 91.31 86 ALA A CA 1
ATOM 654 C C . ALA A 1 86 ? 14.113 -8.055 -3.513 1.00 91.31 86 ALA A C 1
ATOM 656 O O . ALA A 1 86 ? 12.959 -8.241 -3.903 1.00 91.31 86 ALA A O 1
ATOM 657 N N . ALA A 1 87 ? 15.005 -7.347 -4.213 1.00 91.69 87 ALA A N 1
ATOM 658 C CA . ALA A 1 87 ? 14.742 -6.797 -5.538 1.00 91.69 87 ALA A CA 1
ATOM 659 C C . ALA A 1 87 ? 14.510 -7.909 -6.574 1.00 91.69 87 ALA A C 1
ATOM 661 O O . ALA A 1 87 ? 13.526 -7.844 -7.304 1.00 91.69 87 ALA A O 1
ATOM 662 N N . ASP A 1 88 ? 15.311 -8.976 -6.571 1.00 92.69 88 ASP A N 1
ATOM 663 C CA . ASP A 1 88 ? 15.138 -10.121 -7.476 1.00 92.69 88 ASP A CA 1
ATOM 664 C C . ASP A 1 88 ? 13.786 -10.818 -7.265 1.00 92.69 88 ASP A C 1
ATOM 666 O O . ASP A 1 88 ? 13.085 -11.152 -8.222 1.00 92.69 88 ASP A O 1
ATOM 670 N N . ARG A 1 89 ? 13.366 -11.003 -6.005 1.00 92.75 89 ARG A N 1
ATOM 671 C CA . ARG A 1 89 ? 12.039 -11.561 -5.676 1.00 92.75 89 ARG A CA 1
ATOM 672 C C . ARG A 1 89 ? 10.903 -10.655 -6.132 1.00 92.75 89 ARG A C 1
ATOM 674 O O . ARG A 1 89 ? 9.879 -11.150 -6.603 1.00 92.75 89 ARG A O 1
ATOM 681 N N . LEU A 1 90 ? 11.080 -9.345 -5.989 1.00 94.06 90 LEU A N 1
ATOM 682 C CA . LEU A 1 90 ? 10.132 -8.352 -6.472 1.00 94.06 90 LEU A CA 1
ATOM 683 C C . LEU A 1 90 ? 10.028 -8.407 -8.003 1.00 94.06 90 LEU A C 1
ATOM 685 O O . LEU A 1 90 ? 8.920 -8.471 -8.527 1.00 94.06 90 LEU A O 1
ATOM 689 N N . ILE A 1 91 ? 11.158 -8.459 -8.712 1.00 94.19 91 ILE A N 1
ATOM 690 C CA . ILE A 1 91 ? 11.196 -8.588 -10.173 1.00 94.19 91 ILE A CA 1
ATOM 691 C C . ILE A 1 91 ? 10.476 -9.870 -10.602 1.00 94.19 91 ILE A C 1
ATOM 693 O O . ILE A 1 91 ? 9.547 -9.810 -11.408 1.00 94.19 91 ILE A O 1
ATOM 697 N N . ALA A 1 92 ? 10.812 -11.008 -9.989 1.00 93.62 92 ALA A N 1
ATOM 698 C CA . ALA A 1 92 ? 10.181 -12.293 -10.279 1.00 93.62 92 ALA A CA 1
ATOM 699 C C . ALA A 1 92 ? 8.654 -12.268 -10.077 1.00 93.62 92 ALA A C 1
ATOM 701 O O . ALA A 1 92 ? 7.921 -12.825 -10.895 1.00 93.62 92 ALA A O 1
ATOM 702 N N . LEU A 1 93 ? 8.163 -11.597 -9.026 1.00 93.44 93 LEU A N 1
ATOM 703 C CA . LEU A 1 93 ? 6.728 -11.431 -8.773 1.00 93.44 93 LEU A CA 1
ATOM 704 C C . LEU A 1 93 ? 6.042 -10.647 -9.901 1.00 93.44 93 LEU A C 1
ATOM 706 O O . LEU A 1 93 ? 5.030 -11.094 -10.433 1.00 93.44 93 LEU A O 1
ATOM 710 N N . PHE A 1 94 ? 6.580 -9.488 -10.280 1.00 93.31 94 PHE A N 1
ATOM 711 C CA . PHE A 1 94 ? 5.976 -8.646 -11.318 1.00 93.31 94 PHE A CA 1
ATOM 712 C C . PHE A 1 94 ? 6.023 -9.314 -12.701 1.00 93.31 94 PHE A C 1
ATOM 714 O O . PHE A 1 94 ? 5.041 -9.255 -13.444 1.00 93.31 94 PHE A O 1
ATOM 721 N N . VAL A 1 95 ? 7.121 -10.003 -13.029 1.00 94.06 95 VAL A N 1
ATOM 722 C CA . VAL A 1 95 ? 7.260 -10.767 -14.280 1.00 94.06 95 VAL A CA 1
ATOM 723 C C . VAL A 1 95 ? 6.255 -11.916 -14.342 1.00 94.06 95 VAL A C 1
ATOM 725 O O . VAL A 1 95 ? 5.591 -12.096 -15.364 1.00 94.06 95 VAL A O 1
ATOM 728 N N . ALA A 1 96 ? 6.059 -12.646 -13.239 1.00 91.69 96 ALA A N 1
ATOM 729 C CA . ALA A 1 96 ? 5.040 -13.695 -13.158 1.00 91.69 96 ALA A CA 1
ATOM 730 C C . ALA A 1 96 ? 3.609 -13.160 -13.367 1.00 91.69 96 ALA A C 1
ATOM 732 O O . ALA A 1 96 ? 2.732 -13.903 -13.804 1.00 91.69 96 ALA A O 1
ATOM 733 N N . LEU A 1 97 ? 3.382 -11.872 -13.092 1.00 92.31 97 LEU A N 1
ATOM 734 C CA . LEU A 1 97 ? 2.090 -11.192 -13.203 1.00 92.31 97 LEU A CA 1
ATOM 735 C C . LEU A 1 97 ? 1.915 -10.408 -14.516 1.00 92.31 97 LEU A C 1
ATOM 737 O O . LEU A 1 97 ? 0.960 -9.645 -14.657 1.00 92.31 97 LEU A O 1
ATOM 741 N N . GLY A 1 98 ? 2.798 -10.629 -15.496 1.00 89.31 98 GLY A N 1
ATOM 742 C CA . GLY A 1 98 ? 2.631 -10.149 -16.871 1.00 89.31 98 GLY A CA 1
ATOM 743 C C . GLY A 1 98 ? 3.403 -8.878 -17.222 1.00 89.31 98 GLY A C 1
ATOM 744 O O . GLY A 1 98 ? 3.220 -8.345 -18.316 1.00 89.31 98 GLY A O 1
ATOM 745 N N . TRP A 1 99 ? 4.279 -8.391 -16.342 1.00 93.12 99 TRP A N 1
ATOM 746 C CA . TRP A 1 99 ? 5.172 -7.286 -16.681 1.00 93.12 99 TRP A CA 1
ATOM 747 C C . TRP A 1 99 ? 6.376 -7.755 -17.511 1.00 93.12 99 TRP A C 1
ATOM 749 O O . TRP A 1 99 ? 6.862 -8.875 -17.365 1.00 93.12 99 TRP A O 1
ATOM 759 N N . ALA A 1 100 ? 6.897 -6.874 -18.369 1.00 91.56 100 ALA A N 1
ATOM 760 C CA . ALA A 1 100 ? 8.110 -7.150 -19.132 1.00 91.56 100 ALA A CA 1
ATOM 761 C C . ALA A 1 100 ? 9.356 -7.124 -18.227 1.00 91.56 100 ALA A C 1
ATOM 763 O O . ALA A 1 100 ? 9.600 -6.134 -17.539 1.00 91.56 100 ALA A O 1
ATOM 764 N N . ASP A 1 101 ? 10.168 -8.182 -18.293 1.00 91.31 101 ASP A N 1
ATOM 765 C CA . ASP A 1 101 ? 11.351 -8.400 -17.444 1.00 91.31 101 ASP A CA 1
ATOM 766 C C . ASP A 1 101 ? 12.327 -7.212 -17.428 1.00 91.31 101 ASP A C 1
ATOM 768 O O . ASP A 1 101 ? 12.630 -6.650 -16.374 1.00 91.31 101 ASP A O 1
ATOM 772 N N . ASN A 1 102 ? 12.714 -6.729 -18.613 1.00 91.25 102 ASN A N 1
ATOM 773 C CA . ASN A 1 102 ? 13.596 -5.565 -18.743 1.00 91.25 102 ASN A CA 1
ATOM 774 C C . ASN A 1 102 ? 13.000 -4.302 -18.100 1.00 91.25 102 ASN A C 1
ATOM 776 O O . ASN A 1 102 ? 13.707 -3.549 -17.436 1.00 91.25 102 ASN A O 1
ATOM 780 N N . THR A 1 103 ? 11.698 -4.063 -18.281 1.00 91.62 103 THR A N 1
ATOM 781 C CA . THR A 1 103 ? 11.025 -2.864 -17.763 1.00 91.62 103 THR A CA 1
ATOM 782 C C . THR A 1 103 ? 10.975 -2.874 -16.240 1.00 91.62 103 THR A C 1
ATOM 784 O O . THR A 1 103 ? 11.261 -1.855 -15.613 1.00 91.62 103 THR A O 1
ATOM 787 N N . VAL A 1 104 ? 10.633 -4.017 -15.640 1.00 93.88 104 VAL A N 1
ATOM 788 C CA . VAL A 1 104 ? 10.575 -4.162 -14.179 1.00 93.88 104 VAL A CA 1
ATOM 789 C C . VAL A 1 104 ? 11.963 -4.040 -13.579 1.00 93.88 104 VAL A C 1
ATOM 791 O O . VAL A 1 104 ? 12.128 -3.286 -12.626 1.00 93.88 104 VAL A O 1
ATOM 794 N N . THR A 1 105 ? 12.955 -4.716 -14.160 1.00 93.69 105 THR A N 1
ATOM 795 C CA . THR A 1 105 ? 14.344 -4.663 -13.692 1.00 93.69 105 THR A CA 1
ATOM 796 C C . THR A 1 105 ? 14.845 -3.221 -13.666 1.00 93.69 105 THR A C 1
ATOM 798 O O . THR A 1 105 ? 15.219 -2.715 -12.610 1.00 93.69 105 THR A O 1
ATOM 801 N N . CYS A 1 106 ? 14.720 -2.490 -14.782 1.00 94.00 106 CYS A N 1
ATOM 802 C CA . CYS A 1 106 ? 15.120 -1.084 -14.837 1.00 94.00 106 CYS A CA 1
ATOM 803 C C . CYS A 1 106 ? 14.329 -0.194 -13.865 1.00 94.00 106 CYS A C 1
ATOM 805 O O . CYS A 1 106 ? 14.901 0.718 -13.268 1.00 94.00 106 CYS A O 1
ATOM 807 N N . ALA A 1 107 ? 13.024 -0.428 -13.697 1.00 93.12 107 ALA A N 1
ATOM 808 C CA . ALA A 1 107 ? 12.199 0.359 -12.785 1.00 93.12 107 ALA A CA 1
ATOM 809 C C . ALA A 1 107 ? 12.578 0.125 -11.314 1.00 93.12 107 ALA A C 1
ATOM 811 O O . ALA A 1 107 ? 12.695 1.088 -10.554 1.00 93.12 107 ALA A O 1
ATOM 812 N N . VAL A 1 108 ? 12.791 -1.131 -10.914 1.00 93.88 108 VAL A N 1
ATOM 813 C CA . VAL A 1 108 ? 13.195 -1.507 -9.553 1.00 93.88 108 VAL A CA 1
ATOM 814 C C . VAL A 1 108 ? 14.599 -0.984 -9.249 1.00 93.88 108 VAL A C 1
ATOM 816 O O . VAL A 1 108 ? 14.771 -0.311 -8.234 1.00 93.88 108 VAL A O 1
ATOM 819 N N . ASP A 1 109 ? 15.564 -1.164 -10.154 1.00 93.75 109 ASP A N 1
ATOM 820 C CA . ASP A 1 109 ? 16.925 -0.628 -10.003 1.00 93.75 109 ASP A CA 1
ATOM 821 C C . ASP A 1 109 ? 16.933 0.897 -9.878 1.00 93.75 109 ASP A C 1
ATOM 823 O O . ASP A 1 109 ? 17.648 1.467 -9.043 1.00 93.75 109 ASP A O 1
ATOM 827 N N . TYR A 1 110 ? 16.100 1.577 -10.670 1.00 93.69 110 TYR A N 1
ATOM 828 C CA . TYR A 1 110 ? 15.956 3.025 -10.591 1.00 93.69 110 TYR A CA 1
ATOM 829 C C . TYR A 1 110 ? 15.396 3.466 -9.234 1.00 93.69 110 TYR A C 1
ATOM 831 O O . TYR A 1 110 ? 15.910 4.403 -8.618 1.00 93.69 110 TYR A O 1
ATOM 839 N N . ILE A 1 111 ? 14.370 2.774 -8.732 1.00 93.75 111 ILE A N 1
ATOM 840 C CA . ILE A 1 111 ? 13.785 3.047 -7.414 1.00 93.75 111 ILE A CA 1
ATOM 841 C C . ILE A 1 111 ? 14.811 2.807 -6.309 1.00 93.75 111 ILE A C 1
ATOM 843 O O . ILE A 1 111 ? 14.957 3.660 -5.436 1.00 93.75 111 ILE A O 1
ATOM 847 N N . CYS A 1 112 ? 15.545 1.695 -6.356 1.00 92.44 112 CYS A N 1
ATOM 848 C CA . CYS A 1 112 ? 16.603 1.383 -5.400 1.00 92.44 112 CYS A CA 1
ATOM 849 C C . CYS A 1 112 ? 17.710 2.446 -5.420 1.00 92.44 112 CYS A C 1
ATOM 851 O O . CYS A 1 112 ? 18.103 2.931 -4.361 1.00 92.44 112 CYS A O 1
ATOM 853 N N . SER A 1 113 ? 18.139 2.894 -6.602 1.00 92.38 113 SER A N 1
ATOM 854 C CA . SER A 1 113 ? 19.128 3.971 -6.749 1.00 92.38 113 SER A CA 1
ATOM 855 C C . SER A 1 113 ? 18.637 5.282 -6.121 1.00 92.38 113 SER A C 1
ATOM 857 O O . SER A 1 113 ? 19.350 5.921 -5.349 1.00 92.38 113 SER A O 1
ATOM 859 N N . ARG A 1 114 ? 17.375 5.664 -6.364 1.00 92.56 114 ARG A N 1
ATOM 860 C CA . ARG A 1 114 ? 16.776 6.864 -5.754 1.00 92.56 114 ARG A CA 1
ATOM 861 C C . ARG A 1 114 ? 16.534 6.728 -4.258 1.00 92.56 114 ARG A C 1
ATOM 863 O O . ARG A 1 114 ? 16.599 7.729 -3.548 1.00 92.56 114 ARG A O 1
ATOM 870 N N . LEU A 1 115 ? 16.269 5.521 -3.767 1.00 91.06 115 LEU A N 1
ATOM 871 C CA . LEU A 1 115 ? 16.201 5.252 -2.335 1.00 91.06 115 LEU A CA 1
ATOM 872 C C . LEU A 1 115 ? 17.561 5.474 -1.671 1.00 91.06 115 LEU A C 1
ATOM 874 O O . LEU A 1 115 ? 17.593 6.130 -0.633 1.00 91.06 115 LEU A O 1
ATOM 878 N N . MET A 1 116 ? 18.655 5.008 -2.284 1.00 90.19 116 MET A N 1
ATOM 879 C CA . MET A 1 116 ? 20.021 5.205 -1.772 1.00 90.19 116 MET A CA 1
ATOM 880 C C . MET A 1 116 ? 20.412 6.686 -1.676 1.00 90.19 116 MET A C 1
ATOM 882 O O . MET A 1 116 ? 21.099 7.083 -0.741 1.00 90.19 116 MET A O 1
ATOM 886 N N . GLU A 1 117 ? 19.952 7.516 -2.613 1.00 90.88 117 GLU A N 1
ATOM 887 C CA . GLU A 1 117 ? 20.184 8.969 -2.597 1.00 90.88 117 GLU A CA 1
ATOM 888 C C . GLU A 1 117 ? 19.283 9.718 -1.597 1.00 90.88 117 GLU A C 1
ATOM 890 O O . GLU A 1 117 ? 19.536 10.875 -1.251 1.00 90.88 117 GLU A O 1
ATOM 895 N N . SER A 1 118 ? 18.199 9.088 -1.144 1.00 90.12 118 SER A N 1
ATOM 896 C CA . SER A 1 118 ? 17.186 9.721 -0.304 1.00 90.12 118 SER A CA 1
ATOM 897 C C . SER A 1 118 ? 17.436 9.501 1.189 1.00 90.12 118 SER A C 1
ATOM 899 O O . SER A 1 118 ? 17.907 8.456 1.623 1.00 90.12 118 SER A O 1
ATOM 901 N N . ARG A 1 119 ? 17.021 10.465 2.018 1.00 79.88 119 ARG A N 1
ATOM 902 C CA . ARG A 1 119 ? 17.103 10.345 3.485 1.00 79.88 119 ARG A CA 1
ATOM 903 C C . ARG A 1 119 ? 16.023 9.432 4.085 1.00 79.88 119 ARG A C 1
ATOM 905 O O . ARG A 1 119 ? 16.174 8.962 5.205 1.00 79.88 119 ARG A O 1
ATOM 912 N N . ASN A 1 120 ? 14.894 9.263 3.393 1.00 84.38 120 ASN A N 1
ATOM 913 C CA . ASN A 1 120 ? 13.736 8.507 3.877 1.00 84.38 120 ASN A CA 1
ATOM 914 C C . ASN A 1 120 ? 12.891 8.011 2.688 1.00 84.38 120 ASN A C 1
ATOM 916 O O . ASN A 1 120 ? 12.698 8.743 1.714 1.00 84.38 120 ASN A O 1
ATOM 920 N N . ARG A 1 121 ? 12.299 6.817 2.818 1.00 87.44 121 ARG A N 1
ATOM 921 C CA . ARG A 1 121 ? 11.311 6.220 1.902 1.00 87.44 121 ARG A CA 1
ATOM 922 C C . ARG A 1 121 ? 10.204 7.188 1.468 1.00 87.44 121 ARG A C 1
ATOM 924 O O . ARG A 1 121 ? 9.905 7.280 0.281 1.00 87.44 121 ARG A O 1
ATOM 931 N N . ALA A 1 122 ? 9.615 7.951 2.392 1.00 85.25 122 ALA A N 1
ATOM 932 C CA . ALA A 1 122 ? 8.551 8.905 2.054 1.00 85.25 122 ALA A CA 1
ATOM 933 C C . ALA A 1 122 ? 9.060 10.053 1.161 1.00 85.25 122 ALA A C 1
ATOM 935 O O . ALA A 1 122 ? 8.366 10.497 0.241 1.00 85.25 122 ALA A O 1
ATOM 936 N N . ALA A 1 123 ? 10.298 10.501 1.397 1.00 85.25 123 ALA A N 1
ATOM 937 C CA . ALA A 1 123 ? 10.949 11.503 0.565 1.00 85.25 123 ALA A CA 1
ATOM 938 C C . ALA A 1 123 ? 11.237 10.939 -0.836 1.00 85.25 123 ALA A C 1
ATOM 940 O O . ALA A 1 123 ? 10.876 11.591 -1.818 1.00 85.25 123 ALA A O 1
ATOM 941 N N . ALA A 1 124 ? 11.768 9.713 -0.933 1.00 89.50 124 ALA A N 1
ATOM 942 C CA . ALA A 1 124 ? 11.974 9.016 -2.206 1.00 89.50 124 ALA A CA 1
ATOM 943 C C . ALA A 1 124 ? 10.673 8.877 -3.001 1.00 89.50 124 ALA A C 1
ATOM 945 O O . ALA A 1 124 ? 10.622 9.253 -4.169 1.00 89.50 124 ALA A O 1
ATOM 946 N N . HIS A 1 125 ? 9.592 8.430 -2.354 1.00 89.56 125 HIS A N 1
ATOM 947 C CA . HIS A 1 125 ? 8.282 8.305 -2.991 1.00 89.56 125 HIS A CA 1
ATOM 948 C C . HIS A 1 125 ? 7.791 9.657 -3.536 1.00 89.56 125 HIS A C 1
ATOM 950 O O . HIS A 1 125 ? 7.282 9.744 -4.654 1.00 89.56 125 HIS A O 1
ATOM 956 N N . SER A 1 126 ? 7.965 10.746 -2.777 1.00 89.81 126 SER A N 1
ATOM 957 C CA . SER A 1 126 ? 7.576 12.087 -3.233 1.00 89.81 126 SER A CA 1
ATOM 958 C C . SER A 1 126 ? 8.424 12.601 -4.409 1.00 89.81 126 SER A C 1
ATOM 960 O O . SER A 1 126 ? 7.876 13.245 -5.305 1.00 89.81 126 SER A O 1
ATOM 962 N N . LEU A 1 127 ? 9.725 12.283 -4.432 1.00 91.25 127 LEU A N 1
ATOM 963 C CA . LEU A 1 127 ? 10.662 12.611 -5.512 1.00 91.25 127 LEU A CA 1
ATOM 964 C C . LEU A 1 127 ? 10.318 11.845 -6.792 1.00 91.25 127 LEU A C 1
ATOM 966 O O . LEU A 1 127 ? 10.043 12.461 -7.819 1.00 91.25 127 LEU A O 1
ATOM 970 N N . LEU A 1 128 ? 10.236 10.517 -6.705 1.00 91.81 128 LEU A N 1
ATOM 971 C CA . LEU A 1 128 ? 9.926 9.615 -7.819 1.00 91.81 128 LEU A CA 1
ATOM 972 C C . LEU A 1 128 ? 8.554 9.900 -8.442 1.00 91.81 128 LEU A C 1
ATOM 974 O O . LEU A 1 128 ? 8.377 9.812 -9.655 1.00 91.81 128 LEU A O 1
ATOM 978 N N . ARG A 1 129 ? 7.569 10.300 -7.628 1.00 90.81 129 ARG A N 1
ATOM 979 C CA . ARG A 1 129 ? 6.243 10.694 -8.127 1.00 90.81 129 ARG A CA 1
ATOM 980 C C . ARG A 1 129 ? 6.277 11.991 -8.947 1.00 90.81 129 ARG A C 1
ATOM 982 O O . ARG A 1 129 ? 5.422 12.183 -9.815 1.00 90.81 129 ARG A O 1
ATOM 989 N N . ARG A 1 130 ? 7.204 12.905 -8.642 1.00 91.19 130 ARG A N 1
ATOM 990 C CA . ARG A 1 130 ? 7.359 14.200 -9.330 1.00 91.19 130 ARG A CA 1
ATOM 991 C C . ARG A 1 130 ? 8.299 14.120 -10.532 1.00 91.19 130 ARG A C 1
ATOM 993 O O . ARG A 1 130 ? 8.211 14.978 -11.407 1.00 91.19 130 ARG A O 1
ATOM 1000 N N . ASP A 1 131 ? 9.157 13.109 -10.581 1.00 90.81 131 ASP A N 1
ATOM 1001 C CA . ASP A 1 131 ? 10.137 12.921 -11.641 1.00 90.81 131 ASP A CA 1
ATOM 1002 C C . ASP A 1 131 ? 9.491 12.429 -12.946 1.00 90.81 131 ASP A C 1
ATOM 1004 O O . ASP A 1 131 ? 9.166 11.256 -13.132 1.00 90.81 131 ASP A O 1
ATOM 1008 N N . GLN A 1 132 ? 9.290 13.366 -13.871 1.00 88.38 132 GLN A N 1
ATOM 1009 C CA . GLN A 1 132 ? 8.742 13.070 -15.193 1.00 88.38 132 GLN A CA 1
ATOM 1010 C C . GLN A 1 132 ? 9.799 12.515 -16.150 1.00 88.38 132 GLN A C 1
ATOM 1012 O O . GLN A 1 132 ? 9.448 11.747 -17.043 1.00 88.38 132 GLN A O 1
ATOM 1017 N N . VAL A 1 133 ? 11.068 12.891 -15.960 1.00 87.75 133 VAL A N 1
ATOM 1018 C CA . VAL A 1 133 ? 12.170 12.513 -16.852 1.00 87.75 133 VAL A CA 1
ATOM 1019 C C . VAL A 1 133 ? 12.520 11.046 -16.640 1.00 87.75 133 VAL A C 1
ATOM 1021 O O . VAL A 1 133 ? 12.574 10.294 -17.610 1.00 87.75 133 VAL A O 1
ATOM 1024 N N . GLY A 1 134 ? 12.654 10.613 -15.381 1.00 86.50 134 GLY A N 1
ATOM 1025 C CA . GLY A 1 134 ? 12.886 9.206 -15.049 1.00 86.50 134 GLY A CA 1
ATOM 1026 C C . GLY A 1 134 ? 11.752 8.296 -15.525 1.00 86.50 134 GLY A C 1
ATOM 1027 O O . GLY A 1 134 ? 11.998 7.233 -16.085 1.00 86.50 134 GLY A O 1
ATOM 1028 N N . ARG A 1 135 ? 10.496 8.744 -15.407 1.00 89.44 135 ARG A N 1
ATOM 1029 C CA . ARG A 1 135 ? 9.345 7.987 -15.922 1.00 89.44 135 ARG A CA 1
ATOM 1030 C C . ARG A 1 135 ? 9.356 7.857 -17.447 1.00 89.44 135 ARG A C 1
ATOM 1032 O O . ARG A 1 135 ? 9.054 6.785 -17.957 1.00 89.44 135 ARG A O 1
ATOM 1039 N N . ALA A 1 136 ? 9.684 8.934 -18.163 1.00 87.94 136 ALA A N 1
ATOM 1040 C CA . ALA A 1 136 ? 9.775 8.906 -19.622 1.00 87.94 136 ALA A CA 1
ATOM 1041 C C . ALA A 1 136 ? 10.909 7.989 -20.105 1.00 87.94 136 ALA A C 1
ATOM 1043 O O . ALA A 1 136 ? 10.750 7.303 -21.107 1.00 87.94 136 ALA A O 1
ATOM 1044 N N . PHE A 1 137 ? 12.024 7.933 -19.368 1.00 89.00 137 PHE A N 1
ATOM 1045 C CA . PHE A 1 137 ? 13.129 7.016 -19.651 1.00 89.00 137 PHE A CA 1
ATOM 1046 C C . PHE A 1 137 ? 12.723 5.536 -19.539 1.00 89.00 137 PHE A C 1
ATOM 1048 O O . PHE A 1 137 ? 13.196 4.714 -20.317 1.00 89.00 137 PHE A O 1
ATOM 1055 N N . LEU A 1 138 ? 11.823 5.205 -18.609 1.00 89.19 138 LEU A N 1
ATOM 1056 C CA . LEU A 1 138 ? 11.316 3.843 -18.402 1.00 89.19 138 LEU A CA 1
ATOM 1057 C C . LEU A 1 138 ? 10.168 3.450 -19.353 1.00 89.19 138 LEU A C 1
ATOM 1059 O O . LEU A 1 138 ? 9.711 2.313 -19.292 1.00 89.19 138 LEU A O 1
ATOM 1063 N N . ASP A 1 139 ? 9.696 4.372 -20.201 1.00 88.75 139 ASP A N 1
ATOM 1064 C CA . ASP A 1 139 ? 8.542 4.189 -21.100 1.00 88.75 139 ASP A CA 1
ATOM 1065 C C . ASP A 1 139 ? 7.264 3.718 -20.366 1.00 88.75 139 ASP A C 1
ATOM 1067 O O . ASP A 1 139 ? 6.519 2.858 -20.833 1.00 88.75 139 ASP A O 1
ATOM 1071 N N . LEU A 1 140 ? 7.023 4.265 -19.162 1.00 89.06 140 LEU A N 1
ATOM 1072 C CA . LEU A 1 140 ? 5.887 3.897 -18.307 1.00 89.06 140 LEU A CA 1
ATOM 1073 C C . LEU A 1 140 ? 4.777 4.957 -18.284 1.00 89.06 140 LEU A C 1
ATOM 1075 O O . LEU A 1 140 ? 4.991 6.155 -18.034 1.00 89.06 140 LEU A O 1
ATOM 1079 N N . ASP A 1 141 ? 3.538 4.481 -18.406 1.00 89.69 141 ASP A N 1
ATOM 1080 C CA . ASP A 1 141 ? 2.348 5.288 -18.169 1.00 89.69 141 ASP A CA 1
ATOM 1081 C C . ASP A 1 141 ? 2.285 5.805 -16.728 1.00 89.69 141 ASP A C 1
ATOM 1083 O O . ASP A 1 141 ? 2.849 5.246 -15.784 1.00 89.69 141 ASP A O 1
ATOM 1087 N N . ARG A 1 142 ? 1.581 6.927 -16.535 1.00 89.44 142 ARG A N 1
ATOM 1088 C CA . ARG A 1 142 ? 1.500 7.581 -15.220 1.00 89.44 142 ARG A CA 1
ATOM 1089 C C . ARG A 1 142 ? 0.803 6.700 -14.185 1.00 89.44 142 ARG A C 1
ATOM 1091 O O . ARG A 1 142 ? 1.228 6.695 -13.031 1.00 89.44 142 ARG A O 1
ATOM 1098 N N . SER A 1 143 ? -0.250 5.994 -14.598 1.00 90.31 143 SER A N 1
ATOM 1099 C CA . SER A 1 143 ? -0.994 5.044 -13.768 1.00 90.31 143 SER A CA 1
ATOM 1100 C C . SER A 1 143 ? -0.087 3.897 -13.335 1.00 90.31 143 SER A C 1
ATOM 1102 O O . SER A 1 143 ? 0.134 3.746 -12.135 1.00 90.31 143 SER A O 1
ATOM 1104 N N . SER A 1 144 ? 0.524 3.187 -14.288 1.00 91.44 144 SER A N 1
ATOM 1105 C CA . SER A 1 144 ? 1.448 2.073 -14.042 1.00 91.44 144 SER A CA 1
ATOM 1106 C C . SER A 1 144 ? 2.606 2.470 -13.129 1.00 91.44 144 SER A C 1
ATOM 1108 O O . SER A 1 144 ? 2.872 1.785 -12.145 1.00 91.44 144 SER A O 1
ATOM 1110 N N . TRP A 1 145 ? 3.234 3.625 -13.375 1.00 92.88 145 TRP A N 1
ATOM 1111 C CA . TRP A 1 145 ? 4.303 4.143 -12.517 1.00 92.88 145 TRP A CA 1
ATO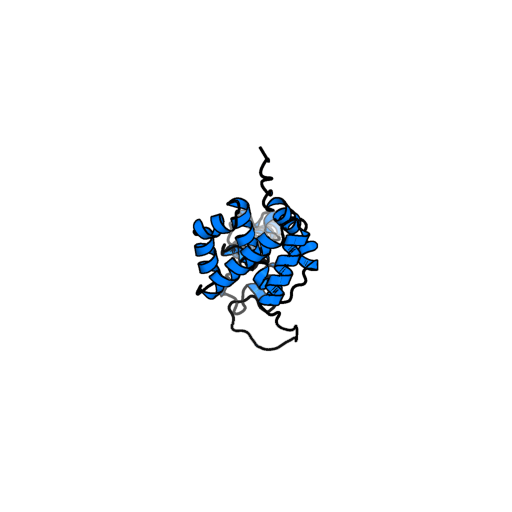M 1112 C C . TRP A 1 145 ? 3.827 4.423 -11.089 1.00 92.88 145 TRP A C 1
ATOM 1114 O O . TRP A 1 145 ? 4.486 4.047 -10.123 1.00 92.88 145 TRP A O 1
ATOM 1124 N N . SER A 1 146 ? 2.667 5.066 -10.930 1.00 91.50 146 SER A N 1
ATOM 1125 C CA . SER A 1 146 ? 2.129 5.371 -9.600 1.00 91.50 146 SER A CA 1
ATOM 1126 C C . SER A 1 146 ? 1.719 4.120 -8.820 1.00 91.50 146 SER A C 1
ATOM 1128 O O . SER A 1 146 ? 1.944 4.065 -7.611 1.00 91.50 146 SER A O 1
ATOM 1130 N N . THR A 1 147 ? 1.168 3.114 -9.504 1.00 91.81 147 THR A N 1
ATOM 1131 C CA . THR A 1 147 ? 0.818 1.825 -8.907 1.00 91.81 147 THR A CA 1
ATOM 1132 C C . THR A 1 147 ? 2.073 1.079 -8.485 1.00 91.81 147 THR A C 1
ATOM 1134 O O . THR A 1 147 ? 2.164 0.670 -7.333 1.00 91.81 147 THR A O 1
ATOM 1137 N N . LEU A 1 148 ? 3.084 1.000 -9.355 1.00 92.94 148 LEU A N 1
ATOM 1138 C CA . LEU A 1 148 ? 4.365 0.377 -9.033 1.00 92.94 148 LEU A CA 1
ATOM 1139 C C . LEU A 1 148 ? 5.012 1.053 -7.819 1.00 92.94 148 LEU A C 1
ATOM 1141 O O . LEU A 1 148 ? 5.352 0.368 -6.860 1.00 92.94 148 LEU A O 1
ATOM 1145 N N . LEU A 1 149 ? 5.109 2.386 -7.790 1.00 92.75 149 LEU A N 1
ATOM 1146 C CA . LEU A 1 149 ? 5.662 3.100 -6.633 1.00 92.75 149 LEU A CA 1
ATOM 1147 C C . LEU A 1 149 ? 4.906 2.790 -5.340 1.00 92.75 149 LEU A C 1
ATOM 1149 O O . LEU A 1 149 ? 5.536 2.541 -4.315 1.00 92.75 149 LEU A O 1
ATOM 1153 N N . ARG A 1 150 ? 3.571 2.774 -5.383 1.00 92.12 150 ARG A N 1
ATOM 1154 C CA . ARG A 1 150 ? 2.737 2.472 -4.215 1.00 92.12 150 ARG A CA 1
ATOM 1155 C C . ARG A 1 150 ? 2.893 1.024 -3.750 1.00 92.12 150 ARG A C 1
ATOM 1157 O O . ARG A 1 150 ? 2.899 0.785 -2.550 1.00 92.12 150 ARG A O 1
ATOM 1164 N N . LEU A 1 151 ? 3.029 0.071 -4.666 1.00 92.62 151 LEU A N 1
ATOM 1165 C CA . LEU A 1 151 ? 3.203 -1.341 -4.331 1.00 92.62 151 LEU A CA 1
ATOM 1166 C C . LEU A 1 151 ? 4.610 -1.630 -3.802 1.00 92.62 151 LEU A C 1
ATOM 1168 O O . LEU A 1 151 ? 4.757 -2.309 -2.791 1.00 92.62 151 LEU A O 1
ATOM 1172 N N . VAL A 1 152 ? 5.645 -1.084 -4.441 1.00 93.19 152 VAL A N 1
ATOM 1173 C CA . VAL A 1 152 ? 7.049 -1.316 -4.071 1.00 93.19 152 VAL A CA 1
ATOM 1174 C C . VAL A 1 152 ? 7.413 -0.571 -2.793 1.00 93.19 152 VAL A C 1
ATOM 1176 O O . VAL A 1 152 ? 7.934 -1.174 -1.854 1.00 93.19 152 VAL A O 1
ATOM 1179 N N . LEU A 1 153 ? 7.127 0.733 -2.746 1.00 90.69 153 LEU A N 1
ATOM 1180 C CA . LEU A 1 153 ? 7.491 1.599 -1.628 1.00 90.69 153 LEU A CA 1
ATOM 1181 C C . LEU A 1 153 ? 6.401 1.712 -0.573 1.00 90.69 153 LEU A C 1
ATOM 1183 O O . LEU A 1 153 ? 6.695 2.292 0.459 1.00 90.69 153 LEU A O 1
ATOM 1187 N N . GLY A 1 154 ? 5.187 1.212 -0.792 1.00 89.62 154 GLY A N 1
ATOM 1188 C CA . GLY A 1 154 ? 4.068 1.317 0.149 1.00 89.62 154 GLY A CA 1
ATOM 1189 C C . GLY A 1 154 ? 3.301 2.642 0.066 1.00 89.62 154 GLY A C 1
ATOM 1190 O O . GLY A 1 154 ? 3.784 3.648 -0.461 1.00 89.62 154 GLY A O 1
ATOM 1191 N N . ASN A 1 155 ? 2.080 2.656 0.608 1.00 85.56 155 ASN A N 1
ATOM 1192 C CA . ASN A 1 155 ? 1.254 3.859 0.671 1.00 85.56 155 ASN A CA 1
ATOM 1193 C C . ASN A 1 155 ? 1.761 4.828 1.764 1.00 85.56 155 ASN A C 1
ATOM 1195 O O . ASN A 1 155 ? 1.814 4.442 2.934 1.00 85.56 155 ASN A O 1
ATOM 1199 N N . PRO A 1 156 ? 2.088 6.095 1.432 1.00 77.69 156 PRO A N 1
ATOM 1200 C CA . PRO A 1 156 ? 2.537 7.084 2.414 1.00 77.69 156 PRO A CA 1
ATOM 1201 C C . PRO A 1 156 ? 1.438 7.583 3.372 1.00 77.69 156 PRO A C 1
ATOM 1203 O O . PRO A 1 156 ? 1.748 8.357 4.283 1.00 77.69 156 PRO A O 1
ATOM 1206 N N . GLU A 1 157 ? 0.170 7.203 3.179 1.00 79.88 157 GLU A N 1
ATOM 1207 C CA . GLU A 1 157 ? -0.930 7.639 4.043 1.00 79.88 157 GLU A CA 1
ATOM 1208 C C . GLU A 1 157 ? -0.734 7.209 5.510 1.00 79.88 157 GLU A C 1
ATOM 1210 O O . GLU A 1 157 ? -0.535 6.025 5.793 1.00 79.88 157 GLU A O 1
ATOM 1215 N N . PRO A 1 158 ? -0.845 8.142 6.479 1.00 73.06 158 PRO A N 1
ATOM 1216 C CA . PRO A 1 158 ? -0.547 7.864 7.884 1.00 73.06 158 PRO A CA 1
ATOM 1217 C C . PRO A 1 158 ? -1.457 6.786 8.488 1.00 73.06 158 PRO A C 1
ATOM 1219 O O . PRO A 1 158 ? -0.993 5.998 9.304 1.00 73.06 158 PRO A O 1
ATOM 1222 N N . GLY A 1 159 ? -2.716 6.696 8.045 1.00 75.31 159 GLY A N 1
ATOM 1223 C CA . GLY A 1 159 ? -3.660 5.669 8.500 1.00 75.31 159 GLY A CA 1
ATOM 1224 C C . GLY A 1 159 ? -3.370 4.263 7.967 1.00 75.31 159 GLY A C 1
ATOM 1225 O O . GLY A 1 159 ? -3.878 3.290 8.513 1.00 75.31 159 GLY A O 1
ATOM 1226 N N . GLN A 1 160 ? -2.541 4.139 6.928 1.00 74.69 160 GLN A N 1
ATOM 1227 C CA . GLN A 1 160 ? -2.194 2.853 6.320 1.00 74.69 160 GLN A CA 1
ATOM 1228 C C . GLN A 1 160 ? -0.836 2.335 6.791 1.00 74.69 160 GLN A C 1
ATOM 1230 O O . GLN A 1 160 ? -0.483 1.208 6.452 1.00 74.69 160 GLN A O 1
ATOM 1235 N N . ARG A 1 161 ? -0.101 3.102 7.611 1.00 72.75 161 ARG A N 1
ATOM 1236 C CA . ARG A 1 161 ? 1.239 2.740 8.091 1.00 72.75 161 ARG A CA 1
ATOM 1237 C C . ARG A 1 161 ? 1.296 1.400 8.803 1.00 72.75 161 ARG A C 1
ATOM 1239 O O . ARG A 1 161 ? 2.308 0.759 8.677 1.00 72.75 161 ARG A O 1
ATOM 1246 N N . GLY A 1 162 ? 0.246 0.956 9.492 1.00 70.50 162 GLY A N 1
ATOM 1247 C CA . GLY A 1 162 ? 0.229 -0.363 10.146 1.00 70.50 162 GLY A CA 1
ATOM 1248 C C . GLY A 1 162 ? -0.172 -1.529 9.233 1.00 70.50 162 GLY A C 1
ATOM 1249 O O . GLY A 1 162 ? -0.219 -2.671 9.674 1.00 70.50 162 GLY A O 1
ATOM 1250 N N . THR A 1 163 ? -0.504 -1.269 7.967 1.00 82.81 163 THR A N 1
ATOM 1251 C CA . THR A 1 163 ? -1.039 -2.281 7.042 1.00 82.81 163 THR A CA 1
ATOM 1252 C C . THR A 1 163 ? 0.029 -2.771 6.069 1.00 82.81 163 THR A C 1
ATOM 1254 O O . THR A 1 163 ? 0.967 -2.042 5.754 1.00 82.81 163 THR A O 1
ATOM 1257 N N . ARG A 1 164 ? -0.126 -3.981 5.513 1.00 79.56 164 ARG A N 1
ATOM 1258 C CA . ARG A 1 164 ? 0.777 -4.505 4.464 1.00 79.56 164 ARG A CA 1
ATOM 1259 C C . ARG A 1 164 ? 0.935 -3.531 3.285 1.00 79.56 164 ARG A C 1
ATOM 1261 O O . ARG A 1 164 ? 2.050 -3.303 2.825 1.00 79.56 164 ARG A O 1
ATOM 1268 N N . ALA A 1 165 ? -0.158 -2.886 2.872 1.00 80.50 165 ALA A N 1
ATOM 1269 C CA . ALA A 1 165 ? -0.153 -1.874 1.815 1.00 80.50 165 ALA A CA 1
ATOM 1270 C C . ALA A 1 165 ? 0.666 -0.618 2.176 1.00 80.50 165 ALA A C 1
ATOM 1272 O O . ALA A 1 165 ? 1.222 0.028 1.291 1.00 80.50 165 ALA A O 1
ATOM 1273 N N . GLY A 1 166 ? 0.772 -0.268 3.461 1.00 82.62 166 GLY A N 1
ATOM 1274 C CA . GLY A 1 166 ? 1.582 0.858 3.933 1.00 82.62 166 GLY A CA 1
ATOM 1275 C C . GLY A 1 166 ? 3.080 0.575 3.990 1.00 82.62 166 GLY A C 1
ATOM 1276 O O . GLY A 1 166 ? 3.870 1.509 3.851 1.00 82.62 166 GLY A O 1
ATOM 1277 N N . HIS A 1 167 ? 3.492 -0.684 4.153 1.00 82.94 167 HIS A N 1
ATOM 1278 C CA . HIS A 1 167 ? 4.908 -1.076 4.203 1.00 82.94 167 HIS A CA 1
ATOM 1279 C C . HIS A 1 167 ? 5.556 -1.150 2.828 1.00 82.94 167 HIS A C 1
ATOM 1281 O O . HIS A 1 167 ? 6.694 -0.716 2.658 1.00 82.94 167 HIS A O 1
ATOM 1287 N N . GLY A 1 168 ? 4.799 -1.618 1.838 1.00 90.19 168 GLY A N 1
ATOM 1288 C CA . GLY A 1 168 ? 5.321 -1.886 0.505 1.00 90.19 168 GLY A CA 1
ATOM 1289 C C . GLY A 1 168 ? 6.031 -3.232 0.429 1.00 90.19 168 GLY A C 1
ATOM 1290 O O . GLY A 1 168 ? 6.586 -3.738 1.405 1.00 90.19 168 GLY A O 1
ATOM 1291 N N . LEU A 1 169 ? 6.008 -3.820 -0.761 1.00 91.44 169 LEU A N 1
ATOM 1292 C CA . LEU A 1 169 ? 6.533 -5.155 -1.023 1.00 91.44 169 LEU A CA 1
ATOM 1293 C C . LEU A 1 169 ? 8.038 -5.246 -0.760 1.00 91.44 169 LEU A C 1
ATOM 1295 O O . LEU A 1 169 ? 8.494 -6.262 -0.247 1.00 91.44 169 LEU A O 1
ATOM 1299 N N . LEU A 1 170 ? 8.805 -4.184 -1.040 1.00 90.56 170 LEU A N 1
ATOM 1300 C CA . LEU A 1 170 ? 10.254 -4.192 -0.820 1.00 90.56 170 LEU A CA 1
ATOM 1301 C C . LEU A 1 170 ? 10.600 -4.381 0.664 1.00 90.56 170 LEU A C 1
ATOM 1303 O O . LEU A 1 170 ? 11.446 -5.206 0.996 1.00 90.56 170 LEU A O 1
ATOM 1307 N N . ALA A 1 171 ? 9.917 -3.658 1.555 1.00 88.31 171 ALA A N 1
ATOM 1308 C CA . ALA A 1 171 ? 10.116 -3.794 2.996 1.00 88.31 171 ALA A CA 1
ATOM 1309 C C . ALA A 1 171 ? 9.693 -5.187 3.485 1.00 88.31 171 ALA A C 1
ATOM 1311 O O . ALA A 1 171 ? 10.432 -5.831 4.223 1.00 88.31 171 ALA A O 1
ATOM 1312 N N . LEU A 1 172 ? 8.551 -5.695 3.008 1.00 89.06 172 LEU A N 1
ATOM 1313 C CA . LEU A 1 172 ? 8.072 -7.024 3.392 1.00 89.06 172 LEU A CA 1
ATOM 1314 C C . LEU A 1 172 ? 9.020 -8.144 2.922 1.00 89.06 172 LEU A C 1
ATOM 1316 O O . LEU A 1 172 ? 9.272 -9.090 3.667 1.00 89.06 172 LEU A O 1
ATOM 1320 N N . PHE A 1 173 ? 9.607 -8.034 1.727 1.00 90.25 173 PHE A N 1
ATOM 1321 C CA . PHE A 1 173 ? 10.613 -8.994 1.265 1.00 90.25 173 PHE A CA 1
ATOM 1322 C C . PHE A 1 173 ? 11.903 -8.945 2.089 1.00 90.25 173 PHE A C 1
ATOM 1324 O O . PHE A 1 173 ? 12.471 -10.002 2.369 1.00 90.25 173 PHE A O 1
ATOM 1331 N N . LEU A 1 174 ? 12.342 -7.758 2.520 1.00 88.56 174 LEU A N 1
ATOM 1332 C CA . LEU A 1 174 ? 13.495 -7.604 3.418 1.00 88.56 174 LEU A CA 1
ATOM 1333 C C . LEU A 1 174 ? 13.246 -8.244 4.793 1.00 88.56 174 LEU A C 1
ATOM 1335 O O . LEU A 1 174 ? 14.152 -8.864 5.347 1.00 88.56 174 LEU A O 1
ATOM 1339 N N . CYS A 1 175 ? 12.008 -8.177 5.292 1.00 85.25 175 CYS A N 1
ATOM 1340 C CA . CYS A 1 175 ? 11.564 -8.870 6.506 1.00 85.25 175 CYS A CA 1
ATOM 1341 C C . CYS A 1 175 ? 11.406 -10.395 6.326 1.00 85.25 175 CYS A C 1
ATOM 1343 O O . CYS A 1 175 ? 11.103 -11.100 7.285 1.00 85.25 175 CYS A O 1
ATOM 1345 N N . GLY A 1 176 ? 11.623 -10.929 5.118 1.00 83.88 176 GLY A N 1
ATOM 1346 C CA . GLY A 1 176 ? 11.626 -12.368 4.853 1.00 83.88 176 GLY A CA 1
ATOM 1347 C C . GLY A 1 176 ? 10.279 -12.966 4.438 1.00 83.88 176 GLY A C 1
ATOM 1348 O O . GLY A 1 176 ? 10.165 -14.191 4.393 1.00 83.88 176 GLY A O 1
ATOM 1349 N N . HIS A 1 177 ? 9.277 -12.151 4.092 1.00 86.50 177 HIS A N 1
ATOM 1350 C CA . HIS A 1 177 ? 8.002 -12.669 3.588 1.00 86.50 177 HIS A CA 1
ATOM 1351 C C . HIS A 1 177 ? 8.183 -13.426 2.254 1.00 86.50 177 HIS A C 1
ATOM 1353 O O . HIS A 1 177 ? 8.885 -12.943 1.354 1.00 86.50 177 HIS A O 1
ATOM 1359 N N . PRO A 1 178 ? 7.574 -14.616 2.086 1.00 86.38 178 PRO A N 1
ATOM 1360 C CA . PRO A 1 178 ? 7.699 -15.399 0.863 1.00 86.38 178 PRO A CA 1
ATOM 1361 C C . PRO A 1 178 ? 6.811 -14.848 -0.261 1.00 86.38 178 P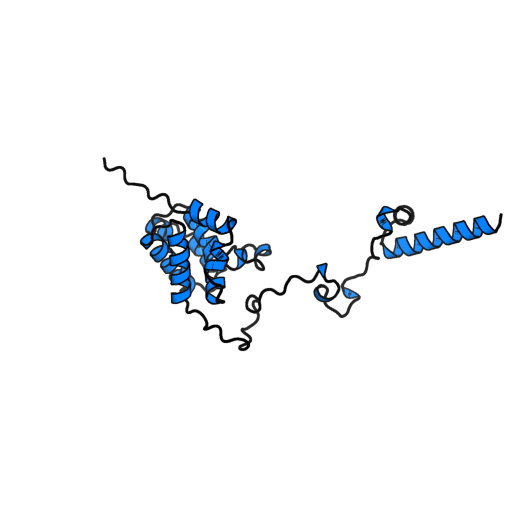RO A C 1
ATOM 1363 O O . PRO A 1 178 ? 5.695 -14.393 -0.034 1.00 86.38 178 PRO A O 1
ATOM 1366 N N . VAL A 1 179 ? 7.262 -14.996 -1.512 1.00 86.81 179 VAL A N 1
ATOM 1367 C CA . VAL A 1 179 ? 6.502 -14.582 -2.713 1.00 86.81 179 VAL A CA 1
ATOM 1368 C C . VAL A 1 179 ? 5.118 -15.247 -2.780 1.00 86.81 179 VAL A C 1
ATOM 1370 O O . VAL A 1 179 ? 4.150 -14.625 -3.207 1.00 86.81 179 VAL A O 1
ATOM 1373 N N . ALA A 1 180 ? 5.003 -16.490 -2.299 1.00 86.00 180 ALA A N 1
ATOM 1374 C CA . ALA A 1 180 ? 3.749 -17.243 -2.281 1.00 86.00 180 ALA A CA 1
ATOM 1375 C C . ALA A 1 180 ? 2.635 -16.569 -1.457 1.00 86.00 180 ALA A C 1
ATOM 1377 O O . ALA A 1 180 ? 1.466 -16.707 -1.800 1.00 86.00 180 ALA A O 1
ATOM 1378 N N . GLU A 1 181 ? 2.985 -15.819 -0.406 1.00 87.12 181 GLU A N 1
ATOM 1379 C CA . GLU A 1 181 ? 2.009 -15.087 0.412 1.00 87.12 181 GLU A CA 1
ATOM 1380 C C . GLU A 1 181 ? 1.336 -13.966 -0.391 1.00 87.12 181 GLU A C 1
ATOM 1382 O O . GLU A 1 181 ? 0.136 -13.743 -0.258 1.00 87.12 181 GLU A O 1
ATOM 1387 N N . PHE A 1 182 ? 2.089 -13.304 -1.274 1.00 87.44 182 PHE A N 1
ATOM 1388 C CA . PHE A 1 182 ? 1.57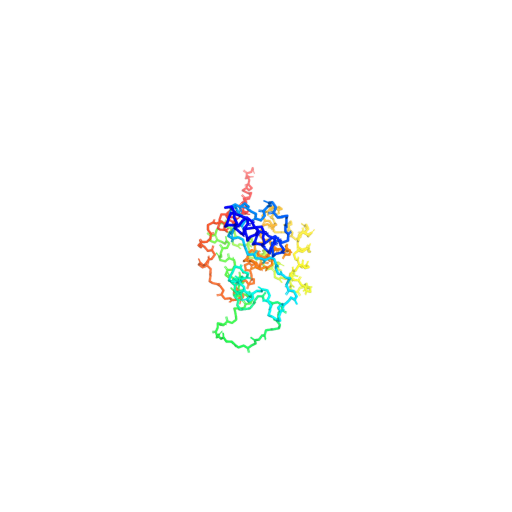7 -12.239 -2.138 1.00 87.44 182 PHE A CA 1
ATOM 1389 C C . PHE A 1 182 ? 0.760 -12.772 -3.312 1.00 87.44 182 PHE A C 1
ATOM 1391 O O . PHE A 1 182 ? -0.202 -12.136 -3.726 1.00 87.44 182 PHE A O 1
ATOM 1398 N N . LEU A 1 183 ? 1.107 -13.955 -3.822 1.00 87.75 183 LEU A N 1
ATOM 1399 C CA . LEU A 1 183 ? 0.334 -14.618 -4.875 1.00 87.75 183 LEU A CA 1
ATOM 1400 C C . LEU A 1 183 ? -1.018 -15.156 -4.381 1.00 87.75 183 LEU A C 1
ATOM 1402 O O . LEU A 1 183 ? -1.894 -15.404 -5.201 1.00 87.75 183 LEU A O 1
ATOM 1406 N N . ALA A 1 184 ? -1.194 -15.335 -3.069 1.00 88.94 184 ALA A N 1
ATOM 1407 C CA . ALA A 1 184 ? -2.472 -15.730 -2.476 1.00 88.94 184 ALA A CA 1
ATOM 1408 C C . ALA A 1 184 ? -3.462 -14.557 -2.322 1.00 88.94 184 ALA A C 1
ATOM 1410 O O . ALA A 1 184 ? -4.641 -14.785 -2.057 1.00 88.94 184 ALA A O 1
ATOM 1411 N N . ASP A 1 185 ? -2.996 -13.311 -2.451 1.00 89.62 185 ASP A N 1
ATOM 1412 C CA . ASP A 1 185 ? -3.841 -12.120 -2.389 1.00 89.62 185 ASP A CA 1
ATOM 1413 C C . ASP A 1 185 ? -4.351 -11.761 -3.794 1.00 89.62 185 ASP A C 1
ATOM 1415 O O . ASP A 1 185 ? -3.685 -11.071 -4.569 1.00 89.62 185 ASP A O 1
ATOM 1419 N N . ASP A 1 186 ? -5.561 -12.224 -4.119 1.00 89.62 186 ASP A N 1
ATOM 1420 C CA . ASP A 1 186 ? -6.202 -11.993 -5.421 1.00 89.62 186 ASP A CA 1
ATOM 1421 C C . ASP A 1 186 ? -6.347 -10.501 -5.763 1.00 89.62 186 ASP A C 1
ATOM 1423 O O . ASP A 1 186 ? -6.309 -10.116 -6.936 1.00 89.62 186 ASP A O 1
ATOM 1427 N N . ALA A 1 187 ? -6.519 -9.636 -4.757 1.00 88.75 187 ALA A N 1
ATOM 1428 C CA . ALA A 1 187 ? -6.652 -8.203 -4.985 1.00 88.75 187 ALA A CA 1
ATOM 1429 C C . ALA A 1 187 ? -5.313 -7.595 -5.417 1.00 88.75 187 ALA A C 1
ATOM 1431 O O . ALA A 1 187 ? -5.281 -6.811 -6.369 1.00 88.75 187 ALA A O 1
ATOM 1432 N N . LEU A 1 188 ? -4.221 -8.000 -4.763 1.00 89.00 188 LEU A N 1
ATOM 1433 C CA . LEU A 1 188 ? -2.861 -7.595 -5.115 1.00 89.00 188 LEU A CA 1
ATOM 1434 C C . LEU A 1 188 ? -2.459 -8.112 -6.502 1.00 89.00 188 LEU A C 1
ATOM 1436 O O . LEU A 1 188 ? -1.956 -7.347 -7.326 1.00 89.00 188 LEU A O 1
ATOM 1440 N N . VAL A 1 189 ? -2.715 -9.393 -6.774 1.00 92.31 189 VAL A N 1
ATOM 1441 C CA . VAL A 1 189 ? -2.449 -10.038 -8.071 1.00 92.31 189 VAL A CA 1
ATOM 1442 C C . VAL A 1 189 ? -3.160 -9.290 -9.193 1.00 92.31 189 VAL A C 1
ATOM 1444 O O . VAL A 1 189 ? -2.540 -8.922 -10.196 1.00 92.31 189 VAL A O 1
ATOM 1447 N N . ARG A 1 190 ? -4.451 -8.994 -9.001 1.00 91.94 190 ARG A N 1
ATOM 1448 C CA . ARG A 1 190 ? -5.244 -8.246 -9.972 1.00 91.94 190 ARG A CA 1
ATOM 1449 C C . ARG A 1 190 ? -4.689 -6.840 -10.183 1.00 91.94 190 ARG A C 1
ATOM 1451 O O . ARG A 1 190 ? -4.505 -6.444 -11.329 1.00 91.94 190 ARG A O 1
ATOM 1458 N N . GLU A 1 191 ? -4.346 -6.122 -9.117 1.00 92.00 191 GLU A N 1
ATOM 1459 C CA . GLU A 1 191 ? -3.786 -4.768 -9.209 1.00 92.00 191 GLU A CA 1
ATOM 1460 C C . GLU A 1 191 ? -2.451 -4.726 -9.978 1.00 92.00 191 GLU A C 1
ATOM 1462 O O . GLU A 1 191 ? -2.240 -3.845 -10.820 1.00 92.00 191 GLU A O 1
ATOM 1467 N N . ILE A 1 192 ? -1.553 -5.687 -9.740 1.00 91.25 192 ILE A N 1
ATOM 1468 C CA . ILE A 1 192 ? -0.278 -5.774 -10.470 1.00 91.25 192 ILE A CA 1
ATOM 1469 C C . ILE A 1 192 ? -0.531 -6.103 -11.944 1.00 91.25 192 ILE A C 1
ATOM 1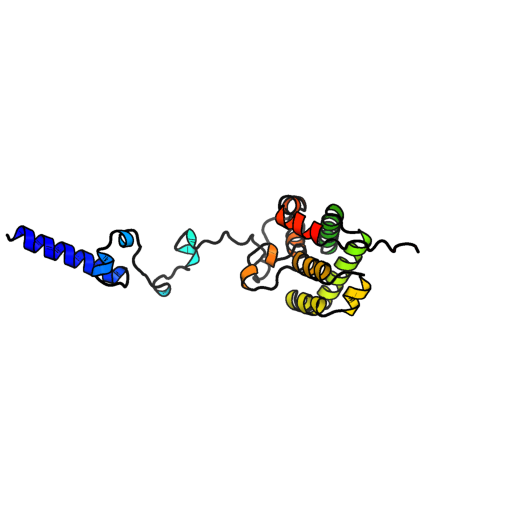471 O O . ILE A 1 192 ? 0.057 -5.465 -12.817 1.00 91.25 192 ILE A O 1
ATOM 1475 N N . SER A 1 193 ? -1.429 -7.047 -12.232 1.00 91.06 193 SER A N 1
ATOM 1476 C CA . SER A 1 193 ? -1.735 -7.447 -13.610 1.00 91.06 193 SER A CA 1
ATOM 1477 C C . SER A 1 193 ? -2.416 -6.334 -14.421 1.00 91.06 193 SER A C 1
ATOM 1479 O O . SER A 1 193 ? -2.058 -6.104 -15.572 1.00 91.06 193 SER A O 1
ATOM 1481 N N . GLU A 1 194 ? -3.344 -5.583 -13.816 1.00 91.56 194 GLU A N 1
ATOM 1482 C CA . GLU A 1 194 ? -4.049 -4.463 -14.457 1.00 91.56 194 GLU A CA 1
ATOM 1483 C C . GLU A 1 194 ? -3.134 -3.252 -14.685 1.00 91.56 194 GLU A C 1
ATOM 1485 O O . GLU A 1 194 ? -3.381 -2.441 -15.576 1.00 91.56 194 GLU A O 1
ATOM 1490 N N . SER A 1 195 ? -2.080 -3.110 -13.876 1.00 90.50 195 SER A N 1
ATOM 1491 C CA . SER A 1 195 ? -1.118 -2.013 -14.001 1.00 90.50 195 SER A CA 1
ATOM 1492 C C . SER A 1 195 ? 0.043 -2.309 -14.945 1.00 90.50 195 SER A C 1
ATOM 1494 O O . SER A 1 195 ? 0.819 -1.388 -15.226 1.00 90.50 195 SER A O 1
ATOM 1496 N N . ALA A 1 196 ? 0.150 -3.539 -15.460 1.00 87.38 196 ALA A N 1
ATOM 1497 C CA . ALA A 1 196 ? 1.163 -3.902 -16.439 1.00 87.38 196 ALA A CA 1
ATOM 1498 C C . ALA A 1 196 ? 1.090 -2.949 -17.644 1.00 87.38 196 ALA A C 1
ATOM 1500 O O . ALA A 1 196 ? 0.005 -2.746 -18.199 1.00 87.38 196 ALA A O 1
ATOM 1501 N N . PRO A 1 197 ? 2.214 -2.326 -18.047 1.00 81.69 197 PRO A N 1
ATOM 1502 C CA . PRO A 1 197 ? 2.212 -1.432 -19.189 1.00 81.69 197 PRO A CA 1
ATOM 1503 C C . PRO A 1 197 ? 1.773 -2.236 -20.408 1.00 81.69 197 PRO A C 1
ATOM 1505 O O . PRO A 1 197 ? 2.380 -3.255 -20.749 1.00 81.69 197 PRO A O 1
ATOM 1508 N N . ALA A 1 198 ? 0.706 -1.788 -21.067 1.00 67.38 198 ALA A N 1
ATOM 1509 C CA . ALA A 1 198 ? 0.368 -2.314 -22.373 1.00 67.38 198 ALA A CA 1
ATOM 1510 C C . ALA A 1 198 ? 1.560 -1.975 -23.261 1.00 67.38 198 ALA A C 1
ATOM 1512 O O . ALA A 1 198 ? 1.760 -0.807 -23.581 1.00 67.38 198 ALA A O 1
ATOM 1513 N N . ILE A 1 199 ? 2.384 -2.973 -23.602 1.00 56.28 199 ILE A N 1
ATOM 1514 C CA . ILE A 1 199 ? 3.444 -2.797 -24.589 1.00 56.28 199 ILE A CA 1
ATOM 1515 C C . ILE A 1 199 ? 2.728 -2.206 -25.791 1.00 56.28 199 ILE A C 1
ATOM 1517 O O . ILE A 1 199 ? 1.937 -2.897 -26.442 1.00 56.28 199 ILE A O 1
ATOM 1521 N N . ALA A 1 200 ? 2.947 -0.915 -26.039 1.00 44.09 200 ALA A N 1
ATOM 1522 C CA . ALA A 1 200 ? 2.517 -0.286 -27.257 1.00 44.09 200 ALA A CA 1
ATOM 1523 C C . ALA A 1 200 ? 3.282 -1.045 -28.331 1.00 44.09 200 ALA A C 1
ATOM 1525 O O . ALA A 1 200 ? 4.447 -0.763 -28.608 1.00 44.09 200 ALA A O 1
ATOM 1526 N N . ARG A 1 201 ? 2.655 -2.094 -28.884 1.00 39.59 201 ARG A N 1
ATOM 1527 C CA . ARG A 1 201 ? 3.057 -2.669 -30.153 1.00 39.59 201 ARG A CA 1
ATOM 1528 C C . ARG A 1 201 ? 3.148 -1.452 -31.048 1.00 39.59 201 ARG A C 1
ATOM 1530 O O . ARG A 1 201 ? 2.118 -0.890 -31.414 1.00 39.59 201 ARG A O 1
ATOM 1537 N N . ARG A 1 202 ? 4.374 -1.007 -31.334 1.00 38.97 202 ARG A N 1
ATOM 1538 C CA . ARG A 1 202 ? 4.644 -0.161 -32.483 1.00 38.97 202 ARG A CA 1
ATOM 1539 C C . ARG A 1 202 ? 3.948 -0.881 -33.622 1.00 38.97 202 ARG A C 1
ATOM 1541 O O . ARG A 1 202 ? 4.385 -1.955 -34.026 1.00 38.97 202 ARG A O 1
ATOM 1548 N N . ALA A 1 203 ? 2.804 -0.342 -34.030 1.00 38.19 203 ALA A N 1
ATOM 1549 C CA . ALA A 1 203 ? 2.222 -0.651 -35.308 1.00 38.19 203 ALA A CA 1
ATOM 1550 C C . ALA A 1 203 ? 3.344 -0.362 -36.301 1.00 38.19 203 ALA A C 1
ATOM 1552 O O . ALA A 1 203 ? 3.755 0.786 -36.469 1.00 38.19 203 ALA A O 1
ATOM 1553 N N . SER A 1 204 ? 3.937 -1.428 -36.824 1.00 35.59 204 SER A N 1
ATOM 1554 C CA . SER A 1 204 ? 4.774 -1.374 -38.003 1.00 35.59 204 SER A CA 1
ATOM 1555 C C . SER A 1 204 ? 3.880 -0.862 -39.126 1.00 35.59 204 SER A C 1
ATOM 1557 O O . SER A 1 204 ? 3.020 -1.588 -39.623 1.00 35.59 204 SER A O 1
ATOM 1559 N N . ALA A 1 205 ? 4.028 0.427 -39.421 1.00 35.03 205 ALA A N 1
ATOM 1560 C CA . ALA A 1 205 ? 3.639 1.032 -40.685 1.00 35.03 205 ALA A CA 1
ATOM 1561 C C . ALA A 1 205 ? 4.818 0.917 -41.655 1.00 35.03 205 ALA A C 1
ATOM 1563 O O . ALA A 1 205 ? 5.973 1.038 -41.176 1.00 35.03 205 ALA A O 1
#

pLDDT: mean 81.48, std 15.98, range [35.03, 95.31]

Secondary structure (DSSP, 8-state):
-HHHHHHHHHHHHHHHHHHHHTTS-HHHHTSGGGTTPPPP--GGG-SS-HHHH-TTT----PPTT-SSS-----S-------HHHHHHHHHHHHHHTT--HHHHHHHHHHHHHHHHHSSSHHHHHHHHHH-HHHHHHTT--HHHHHHHHHHHH----GGGTTSHHHH-HHHHHHTT--HHHHHT-HHHHHHHHHHS---------

Radius of gyration: 27.64 Å; chains: 1; bounding box: 70×31×91 Å

Sequence (205 aa):
PWAVVTRAVQVSLVAEERAAGLLCSTAQARRRETRDRHDARRFSEYETDVVEFHPVFRTAAAPDGIGDDEPAADAGGSRLTTVAEAADRLIALFVALGWADNTVTCAVDYICSRLMESRNRAAAHSLLRRDQVGRAFLDLDRSSWSTLLRLVLGNPEPGQRGTRAGHGLLALFLCGHPVAEFLADDALVREISESAPAIARRASA

Foldseek 3Di:
DVVVVVVVVVLQVVLVVQCQQQVHDSVVSPDPVSPPDGGDDDCVVDPDHPCVPDVVSPDPPLPPPQDPPDDPPDDDPPPQQDLVNLLVLVLVLLVVLPADSVLSNLLSVVLVVLCVVDPDLVVSLVVQLPDPPSCVVSVFDNQLSNLQSQQASADCDPVCSSDNSRRHSSNVVSVPDHSVVQVVPPVSSVSSNVSHPPPPPPPPD